Protein AF-0000000075448657 (afdb_homodimer)

Solvent-accessible surface area (backbone atoms only — not comparable to full-atom values): 16370 Å² total; per-residue (Å²): 130,67,66,47,38,70,46,82,40,78,54,52,73,68,46,48,54,35,37,52,51,22,22,54,52,52,73,73,45,67,60,32,32,50,59,58,29,42,30,23,47,43,60,48,71,48,45,46,54,31,51,53,50,43,46,63,75,39,41,67,60,53,49,52,54,32,46,75,71,55,26,38,64,49,52,75,94,58,39,86,51,76,52,33,30,32,37,31,24,52,77,24,68,50,72,60,59,90,63,32,35,34,45,35,35,50,37,54,89,55,74,39,47,33,35,32,26,10,70,84,65,82,30,69,45,78,43,81,44,50,45,60,31,31,39,40,31,38,58,26,24,47,24,24,64,75,38,67,41,41,27,38,40,38,50,36,43,52,40,75,110,130,67,66,46,42,69,47,80,40,79,55,50,74,70,46,48,56,35,36,51,52,23,24,55,54,51,73,73,45,68,60,30,31,57,58,63,35,43,32,25,47,39,59,48,71,46,45,46,54,30,50,53,51,43,47,63,74,38,40,68,62,53,48,53,54,31,45,74,71,54,26,40,64,49,51,76,92,57,41,86,50,76,52,33,30,33,36,33,25,54,77,25,69,50,72,60,58,90,63,33,34,33,44,34,35,50,38,54,90,55,74,40,47,33,34,32,26,10,70,86,65,81,30,69,44,78,42,80,44,50,46,61,28,30,40,40,33,38,60,26,25,47,25,24,63,76,40,65,42,40,29,39,41,36,50,35,42,52,40,75,109

Secondary structure (DSSP, 8-state):
----EEEEEEPPHHHHHHHHHHHHHHHTS----SSSSEEEEE--HHHHHHHHHHHHHHHHHHHHHHHTTTEEEETTTS-SSPPEEEEEPTT-EE-PPTTEEEEEEE-SSS-EEEEEEETTSS-EEEEEE-TTEEEEEESEEEEESSS-EEEEEEEEEEEE-/----EEEEEEPPHHHHHHHHHHHHHHHTS--B-SSTTEEEEE--HHHHHHHHHHHHHHHHHHHHHHHTTTEEETTTTS-SSPPEEEEEPTT-EE-PPTTEEEEEEE-SSS-EEEEEEETTSS-EEEEEE-TTEEEEEESEEEEE-SS-EEEEEEEEEEEE-

Structure (mmCIF, N/CA/C/O backbone):
data_AF-0000000075448657-model_v1
#
loop_
_entity.id
_entity.type
_entity.pdbx_description
1 polymer 'Uncharacterized protein'
#
loop_
_atom_site.group_PDB
_atom_site.id
_atom_site.type_symbol
_atom_site.label_atom_id
_atom_site.label_alt_id
_atom_site.label_comp_id
_atom_site.label_asym_id
_atom_site.label_entity_id
_atom_site.label_seq_id
_atom_site.pdbx_PDB_ins_code
_atom_site.Cartn_x
_atom_site.Cartn_y
_atom_site.Cartn_z
_atom_site.occupancy
_atom_site.B_iso_or_equiv
_atom_site.auth_seq_id
_atom_site.auth_comp_id
_atom_site.auth_asym_id
_atom_site.auth_atom_id
_atom_site.pdbx_PDB_model_num
ATOM 1 N N . MET A 1 1 ? -15.477 8.75 25.141 1 47.16 1 MET A N 1
ATOM 2 C CA . MET A 1 1 ? -15.492 9 23.703 1 47.16 1 MET A CA 1
ATOM 3 C C . MET A 1 1 ? -14.141 9.523 23.234 1 47.16 1 MET A C 1
ATOM 5 O O . MET A 1 1 ? -13.609 10.492 23.781 1 47.16 1 MET A O 1
ATOM 9 N N . THR A 1 2 ? -13.266 8.641 22.609 1 70.69 2 THR A N 1
ATOM 10 C CA . THR A 1 2 ? -11.883 9.102 22.5 1 70.69 2 THR A CA 1
ATOM 11 C C . THR A 1 2 ? -11.742 10.156 21.406 1 70.69 2 THR A C 1
ATOM 13 O O . THR A 1 2 ? -12.305 10.008 20.328 1 70.69 2 THR A O 1
ATOM 16 N N . THR A 1 3 ? -11.523 11.484 21.75 1 82.25 3 THR A N 1
ATOM 17 C CA . THR A 1 3 ? -11.297 12.625 20.875 1 82.25 3 THR A CA 1
ATOM 18 C C . THR A 1 3 ? -10.023 12.438 20.047 1 82.25 3 THR A C 1
ATOM 20 O O . THR A 1 3 ? -9.055 11.852 20.531 1 82.25 3 THR A O 1
ATOM 23 N N . PRO A 1 4 ? -10.258 12.867 18.812 1 86.88 4 PRO A N 1
ATOM 24 C CA . PRO A 1 4 ? -9.023 12.781 18.016 1 86.88 4 PRO A CA 1
ATOM 25 C C . PRO A 1 4 ? -7.84 13.461 18.703 1 86.88 4 PRO A C 1
ATOM 27 O O . PRO A 1 4 ? -8 14.516 19.312 1 86.88 4 PRO A O 1
ATOM 30 N N . LEU A 1 5 ? -6.73 12.852 18.828 1 87.88 5 LEU A N 1
ATOM 31 C CA . LEU A 1 5 ? -5.508 13.375 19.422 1 87.88 5 LEU A CA 1
ATOM 32 C C . LEU A 1 5 ? -4.59 13.961 18.359 1 87.88 5 LEU A C 1
ATOM 34 O O . LEU A 1 5 ? -4.004 13.227 17.562 1 87.88 5 LEU A O 1
ATOM 38 N N . TYR A 1 6 ? -4.504 15.336 18.328 1 92.12 6 TYR A N 1
ATOM 39 C CA . TYR A 1 6 ? -3.652 15.984 17.344 1 92.12 6 TYR A CA 1
ATOM 40 C C . TYR A 1 6 ? -3.143 17.328 17.859 1 92.12 6 TYR A C 1
ATOM 42 O O . TYR A 1 6 ? -3.662 17.859 18.844 1 92.12 6 TYR A O 1
ATOM 50 N N . ARG A 1 7 ? -2.021 17.812 17.266 1 93.38 7 ARG A N 1
ATOM 51 C CA . ARG A 1 7 ? -1.436 19.125 17.484 1 93.38 7 ARG A CA 1
ATOM 52 C C . ARG A 1 7 ? -1.086 19.797 16.172 1 93.38 7 ARG A C 1
ATOM 54 O O . ARG A 1 7 ? -0.721 19.141 15.203 1 93.38 7 ARG A O 1
ATOM 61 N N . LEU A 1 8 ? -1.33 21.094 16.125 1 93 8 LEU A N 1
ATOM 62 C CA . LEU A 1 8 ? -0.818 21.922 15.039 1 93 8 LEU A CA 1
ATOM 63 C C . LEU A 1 8 ? 0.542 22.516 15.398 1 93 8 LEU A C 1
ATOM 65 O O . LEU A 1 8 ? 0.682 23.172 16.422 1 93 8 LEU A O 1
ATOM 69 N N . MET A 1 9 ? 1.509 22.188 14.539 1 93.62 9 MET A N 1
ATOM 70 C CA . MET A 1 9 ? 2.865 22.656 14.789 1 93.62 9 MET A CA 1
ATOM 71 C C . MET A 1 9 ? 3.301 23.672 13.727 1 93.62 9 MET A C 1
ATOM 73 O O . MET A 1 9 ? 3.486 23.297 12.562 1 93.62 9 MET A O 1
ATOM 77 N N . PRO A 1 10 ? 3.559 24.969 14.164 1 94.12 10 PRO A N 1
ATOM 78 C CA . PRO A 1 10 ? 3.988 25.953 13.164 1 94.12 10 PRO A CA 1
ATOM 79 C C . PRO A 1 10 ? 5.324 25.594 12.523 1 94.12 10 PRO A C 1
ATOM 81 O O . PRO A 1 10 ? 6.234 25.109 13.203 1 94.12 10 PRO A O 1
ATOM 84 N N . LEU A 1 11 ? 5.426 25.844 11.203 1 94.44 11 LEU A N 1
ATOM 85 C CA . LEU A 1 11 ? 6.656 25.578 10.461 1 94.44 11 LEU A CA 1
ATOM 86 C C . LEU A 1 11 ? 7.562 26.797 10.461 1 94.44 11 LEU A C 1
ATOM 88 O O . LEU A 1 11 ? 7.09 27.938 10.328 1 94.44 11 LEU A O 1
ATOM 92 N N . SER A 1 12 ? 8.836 26.594 10.695 1 95.06 12 SER A N 1
ATOM 93 C CA . SER A 1 12 ? 9.797 27.688 10.57 1 95.06 12 SER A CA 1
ATOM 94 C C . SER A 1 12 ? 9.891 28.188 9.125 1 95.06 12 SER A C 1
ATOM 96 O O . SER A 1 12 ? 9.531 27.453 8.195 1 95.06 12 SER A O 1
ATOM 98 N N . PRO A 1 13 ? 10.391 29.469 8.938 1 94.19 13 PRO A N 1
ATOM 99 C CA . PRO A 1 13 ? 10.547 30 7.578 1 94.19 13 PRO A CA 1
ATOM 100 C C . PRO A 1 13 ? 11.422 29.109 6.699 1 94.19 13 PRO A C 1
ATOM 102 O O . PRO A 1 13 ? 11.148 28.938 5.512 1 94.19 13 PRO A O 1
ATOM 105 N N . HIS A 1 14 ? 12.414 28.547 7.297 1 94.38 14 HIS A N 1
ATOM 106 C CA . HIS A 1 14 ? 13.305 27.656 6.559 1 94.38 14 HIS A CA 1
ATOM 107 C C . HIS A 1 14 ? 12.562 26.406 6.09 1 94.38 14 HIS A C 1
ATOM 109 O O . HIS A 1 14 ? 12.695 26 4.934 1 94.38 14 HIS A O 1
ATOM 115 N N . VAL A 1 15 ? 11.797 25.812 6.965 1 94.12 15 VAL A N 1
ATOM 116 C CA . VAL A 1 15 ? 11.047 24.609 6.637 1 94.12 15 VAL A CA 1
ATOM 117 C C . VAL A 1 15 ? 9.969 24.922 5.602 1 94.12 15 VAL A C 1
ATOM 119 O O . VAL A 1 15 ? 9.711 24.125 4.699 1 94.12 15 VAL A O 1
ATOM 122 N N . GLN A 1 16 ? 9.375 26.094 5.645 1 94.75 16 GLN A N 1
ATOM 123 C CA . GLN A 1 16 ? 8.367 26.5 4.676 1 94.75 16 GLN A CA 1
ATOM 124 C C . GLN A 1 16 ? 8.961 26.641 3.279 1 94.75 16 GLN A C 1
ATOM 126 O O . GLN A 1 16 ? 8.305 26.328 2.283 1 94.75 16 GLN A O 1
ATOM 131 N N . ALA A 1 17 ? 10.211 27.172 3.223 1 94.31 17 ALA A N 1
ATOM 132 C CA . ALA A 1 17 ? 10.875 27.266 1.928 1 94.31 17 ALA A CA 1
ATOM 133 C C . ALA A 1 17 ? 11.078 25.891 1.308 1 94.31 17 ALA A C 1
ATOM 135 O O . ALA A 1 17 ? 10.844 25.703 0.111 1 94.31 17 ALA A O 1
ATOM 136 N N . LEU A 1 18 ? 11.516 24.922 2.064 1 93.44 18 LEU A N 1
ATOM 137 C CA . LEU A 1 18 ? 11.703 23.562 1.594 1 93.44 18 LEU A CA 1
ATOM 138 C C . LEU A 1 18 ? 10.367 22.922 1.219 1 93.44 18 LEU A C 1
ATOM 140 O O . LEU A 1 18 ? 10.297 22.125 0.281 1 93.44 18 LEU A O 1
ATOM 144 N N . GLN A 1 19 ? 9.289 23.234 1.987 1 93.5 19 GLN A N 1
ATOM 145 C CA . GLN A 1 19 ? 7.941 22.781 1.684 1 93.5 19 GLN A CA 1
ATOM 146 C C . GLN A 1 19 ? 7.508 23.219 0.289 1 93.5 19 GLN A C 1
ATOM 148 O O . GLN A 1 19 ? 6.879 22.453 -0.445 1 93.5 19 GLN A O 1
ATOM 153 N N . GLN A 1 20 ? 7.801 24.469 -0.049 1 91.88 20 GLN A N 1
ATOM 154 C CA . GLN A 1 20 ? 7.457 24.984 -1.37 1 91.88 20 GLN A CA 1
ATOM 155 C C . GLN A 1 20 ? 8.164 24.203 -2.469 1 91.88 20 GLN A C 1
ATOM 157 O O . GLN A 1 20 ? 7.57 23.891 -3.502 1 91.88 20 GLN A O 1
ATOM 162 N N . ASP A 1 21 ? 9.422 23.922 -2.283 1 90.31 21 ASP A N 1
ATOM 163 C CA . ASP A 1 21 ? 10.172 23.125 -3.242 1 90.31 21 ASP A CA 1
ATOM 164 C C . ASP A 1 21 ? 9.531 21.75 -3.418 1 90.31 21 ASP A C 1
ATOM 166 O O . ASP A 1 21 ? 9.375 21.266 -4.543 1 90.31 21 ASP A O 1
ATOM 170 N N . ALA A 1 22 ? 9.195 21.125 -2.279 1 92.25 22 ALA A N 1
ATOM 171 C CA . ALA A 1 22 ? 8.578 19.797 -2.309 1 92.25 22 ALA A CA 1
ATOM 172 C C . ALA A 1 22 ? 7.23 19.844 -3.014 1 92.25 22 ALA A C 1
ATOM 174 O O . ALA A 1 22 ? 6.898 18.938 -3.785 1 92.25 22 ALA A O 1
ATOM 175 N N . THR A 1 23 ? 6.465 20.891 -2.744 1 89.31 23 THR A N 1
ATOM 176 C CA . THR A 1 23 ? 5.164 21.078 -3.385 1 89.31 23 THR A CA 1
ATOM 177 C C . THR A 1 23 ? 5.316 21.125 -4.902 1 89.31 23 THR A C 1
ATOM 179 O O . THR A 1 23 ? 4.598 20.438 -5.629 1 89.31 23 THR A O 1
ATOM 182 N N . THR A 1 24 ? 6.215 21.891 -5.305 1 84 24 THR A N 1
ATOM 183 C CA . THR A 1 24 ? 6.453 22.047 -6.734 1 84 24 THR A CA 1
ATOM 184 C C . THR A 1 24 ? 6.82 20.719 -7.371 1 84 24 THR A C 1
ATOM 186 O O . THR A 1 24 ? 6.312 20.359 -8.438 1 84 24 THR A O 1
ATOM 189 N N . GLU A 1 25 ? 7.73 20.016 -6.723 1 84.56 25 GLU A N 1
ATOM 190 C CA . GLU A 1 25 ? 8.148 18.734 -7.266 1 84.56 25 GLU A CA 1
ATOM 191 C C . GLU A 1 25 ? 6.973 17.766 -7.355 1 84.56 25 GLU A C 1
ATOM 193 O O . GLU A 1 25 ? 6.762 17.125 -8.391 1 84.56 25 GLU A O 1
ATOM 198 N N . VAL A 1 26 ? 6.16 17.672 -6.367 1 81.62 26 VAL A N 1
ATOM 199 C CA . VAL A 1 26 ? 5.082 16.688 -6.301 1 81.62 26 VAL A CA 1
ATOM 200 C C . VAL A 1 26 ? 4.004 17.031 -7.328 1 81.62 26 VAL A C 1
ATOM 202 O O . VAL A 1 26 ? 3.381 16.141 -7.906 1 81.62 26 VAL A O 1
ATOM 205 N N . LEU A 1 27 ? 3.809 18.359 -7.512 1 80.69 27 LEU A N 1
ATOM 206 C CA . LEU A 1 27 ? 2.771 18.797 -8.445 1 80.69 27 LEU A CA 1
ATOM 207 C C . LEU A 1 27 ? 3.111 18.344 -9.867 1 80.69 27 LEU A C 1
ATOM 209 O O . LEU A 1 27 ? 2.223 18.234 -10.711 1 80.69 27 LEU A O 1
ATOM 213 N N . THR A 1 28 ? 4.328 18.109 -10.055 1 75.06 28 THR A N 1
ATOM 214 C CA . THR A 1 28 ? 4.746 17.734 -11.406 1 75.06 28 THR A CA 1
ATOM 215 C C . THR A 1 28 ? 4.922 16.234 -11.523 1 75.06 28 THR A C 1
ATOM 217 O O . THR A 1 28 ? 5.234 15.719 -12.602 1 75.06 28 THR A O 1
ATOM 220 N N . LEU A 1 29 ? 4.836 15.656 -10.367 1 68.94 29 LEU A N 1
ATOM 221 C CA . LEU A 1 29 ? 4.984 14.203 -10.367 1 68.94 29 LEU A CA 1
ATOM 222 C C . LEU A 1 29 ? 3.629 13.523 -10.508 1 68.94 29 LEU A C 1
ATOM 224 O O . LEU A 1 29 ? 2.602 14.086 -10.125 1 68.94 29 LEU A O 1
ATOM 228 N N . PHE A 1 30 ? 3.605 12.453 -11.016 1 59.38 30 PHE A N 1
ATOM 229 C CA . PHE A 1 30 ? 2.451 11.562 -10.969 1 59.38 30 PHE A CA 1
ATOM 230 C C . PHE A 1 30 ? 2.568 10.578 -9.805 1 59.38 30 PHE A C 1
ATOM 232 O O . PHE A 1 30 ? 3.654 10.062 -9.531 1 59.38 30 PHE A O 1
ATOM 239 N N . PRO A 1 31 ? 1.562 10.875 -8.891 1 58.72 31 PRO A N 1
ATOM 240 C CA . PRO A 1 31 ? 1.633 9.898 -7.801 1 58.72 31 PRO A CA 1
ATOM 241 C C . PRO A 1 31 ? 1.979 8.492 -8.289 1 58.72 31 PRO A C 1
ATOM 243 O O . PRO A 1 31 ? 1.526 8.078 -9.359 1 58.72 31 PRO A O 1
ATOM 246 N N . VAL A 1 32 ? 3.354 8.359 -7.543 1 47.84 32 VAL A N 1
ATOM 247 C CA . VAL A 1 32 ? 3.74 6.98 -7.844 1 47.84 32 VAL A CA 1
ATOM 248 C C . VAL A 1 32 ? 2.658 6.023 -7.352 1 47.84 32 VAL A C 1
ATOM 250 O O . VAL A 1 32 ? 2.15 6.168 -6.234 1 47.84 32 VAL A O 1
ATOM 253 N N . GLU A 1 33 ? 1.63 6.422 -7.656 1 45.69 33 GLU A N 1
ATOM 254 C CA . GLU A 1 33 ? 0.787 5.32 -7.195 1 45.69 33 GLU A CA 1
ATOM 255 C C . GLU A 1 33 ? 1.629 4.137 -6.727 1 45.69 33 GLU A C 1
ATOM 257 O O . GLU A 1 33 ? 2.426 3.592 -7.492 1 45.69 33 GLU A O 1
ATOM 262 N N . LYS A 1 34 ? 2.547 4.539 -5.684 1 42.81 34 LYS A N 1
ATOM 263 C CA . LYS A 1 34 ? 3.23 3.262 -5.508 1 42.81 34 LYS A CA 1
ATOM 264 C C . LYS A 1 34 ? 2.514 2.145 -6.258 1 42.81 34 LYS A C 1
ATOM 266 O O . LYS A 1 34 ? 1.403 2.338 -6.758 1 42.81 34 LYS A O 1
ATOM 271 N N . LYS A 1 35 ? 2.01 0.849 -5.688 1 41.16 35 LYS A N 1
ATOM 272 C CA . LYS A 1 35 ? 2.488 -0.138 -6.652 1 41.16 35 LYS A CA 1
ATOM 273 C C . LYS A 1 35 ? 2.072 0.235 -8.07 1 41.16 35 LYS A C 1
ATOM 275 O O . LYS A 1 35 ? 0.881 0.259 -8.391 1 41.16 35 LYS A O 1
ATOM 280 N N . GLU A 1 36 ? 2.543 1.332 -8.398 1 46.16 36 GLU A N 1
ATOM 281 C CA . GLU A 1 36 ? 2.678 1.511 -9.836 1 46.16 36 GLU A CA 1
ATOM 282 C C . GLU A 1 36 ? 2.619 0.172 -10.57 1 46.16 36 GLU A C 1
ATOM 284 O O . GLU A 1 36 ? 3.391 -0.74 -10.266 1 46.16 36 GLU A O 1
ATOM 289 N N . GLY A 1 37 ? 1.882 -0.096 -10.82 1 56.47 37 GLY A N 1
ATOM 290 C CA . GLY A 1 37 ? 1.725 -1.226 -11.719 1 56.47 37 GLY A CA 1
ATOM 291 C C . GLY A 1 37 ? 1.065 -2.426 -11.062 1 56.47 37 GLY A C 1
ATOM 292 O O . GLY A 1 37 ? 0.603 -3.338 -11.75 1 56.47 37 GLY A O 1
ATOM 293 N N . LEU A 1 38 ? 1.228 -2.043 -9.523 1 63.84 38 LEU A N 1
ATOM 294 C CA . LEU A 1 38 ? 0.513 -3.094 -8.805 1 63.84 38 LEU A CA 1
ATOM 295 C C . LEU A 1 38 ? -0.671 -2.518 -8.031 1 63.84 38 LEU A C 1
ATOM 297 O O . LEU A 1 38 ? -0.487 -1.738 -7.098 1 63.84 38 LEU A O 1
ATOM 301 N N . LEU A 1 39 ? -1.806 -2.617 -8.367 1 69.69 39 LEU A N 1
ATOM 302 C CA . LEU A 1 39 ? -3.053 -2.174 -7.754 1 69.69 39 LEU A CA 1
ATOM 303 C C . LEU A 1 39 ? -3.746 -3.328 -7.039 1 69.69 39 LEU A C 1
ATOM 305 O O . LEU A 1 39 ? -3.719 -4.465 -7.516 1 69.69 39 LEU A O 1
ATOM 309 N N . THR A 1 40 ? -4.371 -2.986 -5.898 1 74.06 40 THR A N 1
ATOM 310 C CA . THR A 1 40 ? -5.016 -4.062 -5.152 1 74.06 40 THR A CA 1
ATOM 311 C C . THR A 1 40 ? -6.535 -3.967 -5.27 1 74.06 40 THR A C 1
ATOM 313 O O . THR A 1 40 ? -7.09 -2.869 -5.336 1 74.06 40 THR A O 1
ATOM 316 N N . TYR A 1 41 ? -7.176 -5.117 -5.285 1 71.12 41 TYR A N 1
ATOM 317 C CA . TYR A 1 41 ? -8.625 -5.258 -5.191 1 71.12 41 TYR A CA 1
ATOM 318 C C . TYR A 1 41 ? -9.047 -5.641 -3.779 1 71.12 41 TYR A C 1
ATOM 320 O O . TYR A 1 41 ? -10.242 -5.773 -3.494 1 71.12 41 TYR A O 1
ATOM 328 N N . GLY A 1 42 ? -8.047 -5.664 -2.877 1 76.19 42 GLY A N 1
ATOM 329 C CA . GLY A 1 42 ? -8.336 -6.316 -1.609 1 76.19 42 GLY A CA 1
ATOM 330 C C . GLY A 1 42 ? -8.539 -7.812 -1.741 1 76.19 42 GLY A C 1
ATOM 331 O O . GLY A 1 42 ? -7.844 -8.477 -2.516 1 76.19 42 GLY A O 1
ATOM 332 N N . LEU A 1 43 ? -9.359 -8.336 -0.784 1 80.06 43 LEU A N 1
ATOM 333 C CA . LEU A 1 43 ? -9.711 -9.75 -0.827 1 80.06 43 LEU A CA 1
ATOM 334 C C . LEU A 1 43 ? -11.219 -9.922 -0.961 1 80.06 43 LEU A C 1
ATOM 336 O O . LEU A 1 43 ? -11.898 -10.266 0.011 1 80.06 43 LEU A O 1
ATOM 340 N N . PRO A 1 44 ? -11.703 -9.742 -2.223 1 76.44 44 PRO A N 1
ATOM 341 C CA . PRO A 1 44 ? -13.133 -10 -2.43 1 76.44 44 PRO A CA 1
ATOM 342 C C . PRO A 1 44 ? -13.555 -11.391 -1.976 1 76.44 44 PRO A C 1
ATOM 344 O O . PRO A 1 44 ? -12.719 -12.297 -1.884 1 76.44 44 PRO A O 1
ATOM 347 N N . LYS A 1 45 ? -14.844 -11.562 -1.734 1 82.88 45 LYS A N 1
ATOM 348 C CA . LYS A 1 45 ? -15.367 -12.805 -1.176 1 82.88 45 LYS A CA 1
ATOM 349 C C . LYS A 1 45 ? -14.969 -14 -2.033 1 82.88 45 LYS A C 1
ATOM 351 O O . LYS A 1 45 ? -14.516 -15.023 -1.51 1 82.88 45 LYS A O 1
ATOM 356 N N . SER A 1 46 ? -15.164 -13.953 -3.354 1 88.44 46 SER A N 1
ATOM 357 C CA . SER A 1 46 ? -14.852 -15.062 -4.254 1 88.44 46 SER A CA 1
ATOM 358 C C . SER A 1 46 ? -13.359 -15.375 -4.246 1 88.44 46 SER A C 1
ATOM 360 O O . SER A 1 46 ? -12.961 -16.531 -4.398 1 88.44 46 SER A O 1
ATOM 362 N N . CYS A 1 47 ? -12.531 -14.344 -4.066 1 89.5 47 CYS A N 1
ATOM 363 C CA . CYS A 1 47 ? -11.094 -14.555 -3.971 1 89.5 47 CYS A CA 1
ATOM 364 C C . CYS A 1 47 ? -10.734 -15.266 -2.668 1 89.5 47 CYS A C 1
ATOM 366 O O . CYS A 1 47 ? -9.805 -16.078 -2.631 1 89.5 47 CYS A O 1
ATOM 368 N N . GLY A 1 48 ? -11.461 -14.914 -1.633 1 90.56 48 GLY A N 1
ATOM 369 C CA . GLY A 1 48 ? -11.273 -15.625 -0.378 1 90.56 48 GLY A CA 1
ATOM 370 C C . GLY A 1 48 ? -11.594 -17.109 -0.478 1 90.56 48 GLY A C 1
ATOM 371 O O . GLY A 1 48 ? -10.828 -17.938 0.01 1 90.56 48 GLY A O 1
ATOM 372 N N . LEU A 1 49 ? -12.695 -17.438 -1.081 1 91.5 49 LEU A N 1
ATOM 373 C CA . LEU A 1 49 ? -13.094 -18.828 -1.282 1 91.5 49 LEU A CA 1
ATOM 374 C C . LEU A 1 49 ? -12.078 -19.562 -2.152 1 91.5 49 LEU A C 1
ATOM 376 O O . LEU A 1 49 ? -11.734 -20.719 -1.88 1 91.5 49 LEU A O 1
ATOM 380 N N . LEU A 1 50 ? -11.633 -18.922 -3.166 1 92.88 50 LEU A N 1
ATOM 381 C CA . LEU A 1 50 ? -10.594 -19.469 -4.023 1 92.88 50 LEU A CA 1
ATOM 382 C C . LEU A 1 50 ? -9.336 -19.781 -3.219 1 92.88 50 LEU A C 1
ATOM 384 O O . LEU A 1 50 ? -8.758 -20.859 -3.359 1 92.88 50 LEU A O 1
ATOM 388 N N . CYS A 1 51 ? -8.898 -18.797 -2.41 1 92.44 51 CYS A N 1
ATOM 389 C CA . CYS A 1 51 ? -7.715 -18.953 -1.576 1 92.44 51 CYS A CA 1
ATOM 390 C C . CYS A 1 51 ? -7.844 -20.172 -0.666 1 92.44 51 CYS A C 1
ATOM 392 O O . CYS A 1 51 ? -6.938 -21 -0.601 1 92.44 51 CYS A O 1
ATOM 394 N N . GLU A 1 52 ? -8.992 -20.281 0.002 1 92.31 52 GLU A N 1
ATOM 395 C CA . GLU A 1 52 ? -9.227 -21.391 0.927 1 92.31 52 GLU A CA 1
ATOM 396 C C . GLU A 1 52 ? -9.156 -22.734 0.209 1 92.31 52 GLU A C 1
ATOM 398 O O . GLU A 1 52 ? -8.492 -23.656 0.676 1 92.31 52 GLU A O 1
ATOM 403 N N . ALA A 1 53 ? -9.836 -22.891 -0.849 1 94.31 53 ALA A N 1
ATOM 404 C CA . ALA A 1 53 ? -9.875 -24.141 -1.612 1 94.31 53 ALA A CA 1
ATOM 405 C C . ALA A 1 53 ? -8.492 -24.5 -2.141 1 94.31 53 ALA A C 1
ATOM 407 O O . ALA A 1 53 ? -8.109 -25.672 -2.131 1 94.31 53 ALA A O 1
ATOM 408 N N . LEU A 1 54 ? -7.809 -23.5 -2.654 1 94.5 54 LEU A N 1
ATOM 409 C CA . LEU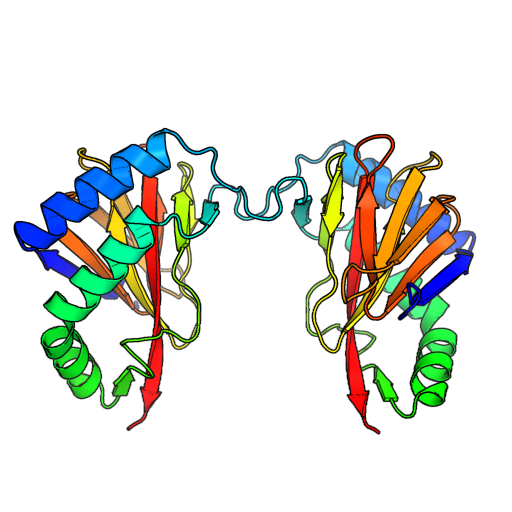 A 1 54 ? -6.477 -23.719 -3.205 1 94.5 54 LEU A CA 1
ATOM 410 C C . LEU A 1 54 ? -5.523 -24.234 -2.133 1 94.5 54 LEU A C 1
ATOM 412 O O . LEU A 1 54 ? -4.797 -25.203 -2.357 1 94.5 54 LEU A O 1
ATOM 416 N N . LEU A 1 55 ? -5.496 -23.547 -0.978 1 93.75 55 LEU A N 1
ATOM 417 C CA . LEU A 1 55 ? -4.586 -23.938 0.097 1 93.75 55 LEU A CA 1
ATOM 418 C C . LEU A 1 55 ? -4.926 -25.312 0.627 1 93.75 55 LEU A C 1
ATOM 420 O O . LEU A 1 55 ? -4.027 -26.078 0.992 1 93.75 55 LEU A O 1
ATOM 424 N N . GLN A 1 56 ? -6.207 -25.609 0.664 1 93.5 56 GLN A N 1
ATOM 425 C CA . GLN A 1 56 ? -6.602 -26.953 1.049 1 93.5 56 GLN A CA 1
ATOM 426 C C . GLN A 1 56 ? -6.082 -27.984 0.048 1 93.5 56 GLN A C 1
ATOM 428 O O . GLN A 1 56 ? -5.57 -29.031 0.44 1 93.5 56 GLN A O 1
ATOM 433 N N . ASP A 1 57 ? -6.238 -27.703 -1.229 1 94.19 57 ASP A N 1
ATOM 434 C CA . ASP A 1 57 ? -5.832 -28.609 -2.303 1 94.19 57 ASP A CA 1
ATOM 435 C C . ASP A 1 57 ? -4.32 -28.812 -2.301 1 94.19 57 ASP A C 1
ATOM 437 O O . ASP A 1 57 ? -3.836 -29.891 -2.633 1 94.19 57 ASP A O 1
ATOM 441 N N . LEU A 1 58 ? -3.58 -27.766 -1.961 1 93.75 58 LEU A N 1
ATOM 442 C CA . LEU A 1 58 ? -2.131 -27.797 -2.111 1 93.75 58 LEU A CA 1
ATOM 443 C C . LEU A 1 58 ? -1.453 -28.062 -0.772 1 93.75 58 LEU A C 1
ATOM 445 O O . LEU A 1 58 ? -0.223 -28.094 -0.687 1 93.75 58 LEU A O 1
ATOM 449 N N . GLU A 1 59 ? -2.15 -28.234 0.318 1 93.94 59 GLU A N 1
ATOM 450 C CA . GLU A 1 59 ? -1.618 -28.266 1.676 1 93.94 59 GLU A CA 1
ATOM 451 C C . GLU A 1 59 ? -0.479 -29.281 1.794 1 93.94 59 GLU A C 1
ATOM 453 O O . GLU A 1 59 ? 0.622 -28.922 2.229 1 93.94 59 GLU A O 1
ATOM 458 N N . GLU A 1 60 ? -0.734 -30.516 1.437 1 94.12 60 GLU A N 1
ATOM 459 C CA . GLU A 1 60 ? 0.265 -31.562 1.599 1 94.12 60 GLU A CA 1
ATOM 460 C C . GLU A 1 60 ? 1.488 -31.297 0.724 1 94.12 60 GLU A C 1
ATOM 462 O O . GLU A 1 60 ? 2.621 -31.547 1.145 1 94.12 60 GLU A O 1
ATOM 467 N N . ASP A 1 61 ? 1.2 -30.891 -0.485 1 94.88 61 ASP A N 1
ATOM 468 C CA . ASP A 1 61 ? 2.291 -30.578 -1.407 1 94.88 61 ASP A CA 1
ATOM 469 C C . ASP A 1 61 ? 3.174 -29.469 -0.861 1 94.88 61 ASP A C 1
ATOM 471 O O . ASP A 1 61 ? 4.402 -29.562 -0.899 1 94.88 61 ASP A O 1
ATOM 475 N N . LEU A 1 62 ? 2.605 -28.375 -0.356 1 94.94 62 LEU A N 1
ATOM 476 C CA . LEU A 1 62 ? 3.328 -27.234 0.177 1 94.94 62 LEU A CA 1
ATOM 477 C C . LEU A 1 62 ? 4.137 -27.625 1.409 1 94.94 62 LEU A C 1
ATOM 479 O O . LEU A 1 62 ? 5.285 -27.188 1.563 1 94.94 62 LEU A O 1
ATOM 483 N N . LYS A 1 63 ? 3.576 -28.406 2.275 1 93.75 63 LYS A N 1
ATOM 484 C CA . LYS A 1 63 ? 4.277 -28.875 3.467 1 93.75 63 LYS A CA 1
ATOM 485 C C . LYS A 1 63 ? 5.496 -29.703 3.094 1 93.75 63 LYS A C 1
ATOM 487 O O . LYS A 1 63 ? 6.578 -29.531 3.66 1 93.75 63 LYS A O 1
ATOM 492 N N . SER A 1 64 ? 5.25 -30.641 2.201 1 94.69 64 SER A N 1
ATOM 493 C CA . SER A 1 64 ? 6.344 -31.5 1.744 1 94.69 64 SER A CA 1
ATOM 494 C C . SER A 1 64 ? 7.461 -30.672 1.116 1 94.69 64 SER A C 1
ATOM 496 O O . SER A 1 64 ? 8.641 -30.906 1.387 1 94.69 64 SER A O 1
ATOM 498 N N . TRP A 1 65 ? 7.062 -29.797 0.282 1 93.75 65 TRP A N 1
ATOM 499 C CA . TRP A 1 65 ? 8.031 -28.906 -0.35 1 93.75 65 TRP A CA 1
ATOM 500 C C . TRP A 1 65 ? 8.859 -28.172 0.698 1 93.75 65 TRP A C 1
ATOM 502 O O . TRP A 1 65 ? 10.094 -28.141 0.61 1 93.75 65 TRP A O 1
ATOM 512 N N . ALA A 1 66 ? 8.25 -27.453 1.685 1 93.94 66 ALA A N 1
ATOM 513 C CA . ALA A 1 66 ? 8.945 -26.688 2.717 1 93.94 66 ALA A CA 1
ATOM 514 C C . ALA A 1 66 ? 9.898 -27.562 3.512 1 93.94 66 ALA A C 1
ATOM 516 O O . ALA A 1 66 ? 11.023 -27.172 3.805 1 93.94 66 ALA A O 1
ATOM 517 N N . ARG A 1 67 ? 9.469 -28.781 3.816 1 92.25 67 ARG A N 1
ATOM 518 C CA . ARG A 1 67 ? 10.297 -29.719 4.559 1 92.25 67 ARG A CA 1
ATOM 519 C C . ARG A 1 67 ? 11.578 -30.031 3.795 1 92.25 67 ARG A C 1
ATOM 521 O O . ARG A 1 67 ? 12.633 -30.234 4.398 1 92.25 67 ARG A O 1
ATOM 528 N N . GLY A 1 68 ? 11.414 -30.141 2.52 1 91.75 68 GLY A N 1
ATOM 529 C CA . GLY A 1 68 ? 12.57 -30.406 1.684 1 91.75 68 GLY A CA 1
ATOM 530 C C . GLY A 1 68 ? 13.68 -29.375 1.86 1 91.75 68 GLY A C 1
ATOM 531 O O . GLY A 1 68 ? 14.844 -29.656 1.556 1 91.75 68 GLY A O 1
ATOM 532 N N . PHE A 1 69 ? 13.359 -28.172 2.387 1 90 69 PHE A N 1
ATOM 533 C CA . PHE A 1 69 ? 14.32 -27.094 2.604 1 90 69 PHE A CA 1
ATOM 534 C C . PHE A 1 69 ? 14.625 -26.922 4.09 1 90 69 PHE A C 1
ATOM 536 O O . PHE A 1 69 ? 15.273 -25.969 4.492 1 90 69 PHE A O 1
ATOM 543 N N . GLY A 1 70 ? 14.086 -27.891 4.918 1 91.25 70 GLY A N 1
ATOM 544 C CA . GLY A 1 70 ? 14.266 -27.734 6.355 1 91.25 70 GLY A CA 1
ATOM 545 C C . GLY A 1 70 ? 13.43 -26.609 6.945 1 91.25 70 GLY A C 1
ATOM 546 O O . GLY A 1 70 ? 13.844 -25.969 7.914 1 91.25 70 GLY A O 1
ATOM 547 N N . MET A 1 71 ? 12.344 -26.312 6.281 1 93.25 71 MET A N 1
ATOM 548 C CA . MET A 1 71 ? 11.461 -25.234 6.723 1 93.25 71 MET A CA 1
ATOM 549 C C . MET A 1 71 ? 10.039 -25.734 6.945 1 93.25 71 MET A C 1
ATOM 551 O O . MET A 1 71 ? 9.719 -26.875 6.574 1 93.25 71 MET A O 1
ATOM 555 N N . VAL A 1 72 ? 9.234 -24.938 7.617 1 93 72 VAL A N 1
ATOM 556 C CA . VAL A 1 72 ? 7.801 -25.156 7.766 1 93 72 VAL A CA 1
ATOM 557 C C . VAL A 1 72 ? 7.043 -23.875 7.406 1 93 72 VAL A C 1
ATOM 559 O O . VAL A 1 72 ? 7.574 -22.781 7.535 1 93 72 VAL A O 1
ATOM 562 N N . ILE A 1 73 ? 5.918 -24.031 6.762 1 92.31 73 ILE A N 1
ATOM 563 C CA . ILE A 1 73 ? 5.027 -22.906 6.504 1 92.31 73 ILE A CA 1
ATOM 564 C C . ILE A 1 73 ? 4.176 -22.625 7.738 1 92.31 73 ILE A C 1
ATOM 566 O O . ILE A 1 73 ? 3.426 -23.5 8.195 1 92.31 73 ILE A O 1
ATOM 570 N N . LYS A 1 74 ? 4.293 -21.438 8.195 1 87.12 74 LYS A N 1
ATOM 571 C CA . LYS A 1 74 ? 3.559 -21.047 9.398 1 87.12 74 LYS A CA 1
ATOM 572 C C . LYS A 1 74 ? 2.109 -20.703 9.07 1 87.12 74 LYS A C 1
ATOM 574 O O . LYS A 1 74 ? 1.843 -19.953 8.117 1 87.12 74 LYS A O 1
ATOM 579 N N . ASP A 1 75 ? 1.171 -21.297 9.789 1 83.31 75 ASP A N 1
ATOM 580 C CA . ASP A 1 75 ? -0.249 -20.953 9.75 1 83.31 75 ASP A CA 1
ATOM 581 C C . ASP A 1 75 ? -0.784 -21 8.32 1 83.31 75 ASP A C 1
ATOM 583 O O . ASP A 1 75 ? -1.362 -20.016 7.84 1 83.31 75 ASP A O 1
ATOM 587 N N . LEU A 1 76 ? -0.666 -22.094 7.66 1 85.38 76 LEU A N 1
ATOM 588 C CA . LEU A 1 76 ? -1.064 -22.266 6.27 1 85.38 76 LEU A CA 1
ATOM 589 C C . LEU A 1 76 ? -2.551 -21.984 6.086 1 85.38 76 LEU A C 1
ATOM 591 O O . LEU A 1 76 ? -2.965 -21.469 5.043 1 85.38 76 LEU A O 1
ATOM 595 N N . LYS A 1 77 ? -3.396 -22.219 7.062 1 79.12 77 LYS A N 1
ATOM 596 C CA . LYS A 1 77 ? -4.84 -22.031 6.949 1 79.12 77 LYS A CA 1
ATOM 597 C C . LYS A 1 77 ? -5.223 -20.562 7.188 1 79.12 77 LYS A C 1
ATOM 599 O O . LYS A 1 77 ? -6.285 -20.125 6.75 1 79.12 77 LYS A O 1
ATOM 604 N N . MET A 1 78 ? -4.379 -19.891 7.906 1 79.44 78 MET A N 1
ATOM 605 C CA . MET A 1 78 ? -4.57 -18.469 8.172 1 79.44 78 MET A CA 1
ATOM 606 C C . MET A 1 78 ? -3.254 -17.703 8.031 1 79.44 78 MET A C 1
ATOM 608 O O . MET A 1 78 ? -2.602 -17.391 9.031 1 79.44 78 MET A O 1
ATOM 612 N N . PRO A 1 79 ? -2.971 -17.422 6.828 1 75.81 79 PRO A N 1
ATOM 613 C CA . PRO A 1 79 ? -1.682 -16.766 6.594 1 75.81 79 PRO A CA 1
ATOM 614 C C . PRO A 1 79 ? -1.522 -15.484 7.398 1 75.81 79 PRO A C 1
ATOM 616 O O . PRO A 1 79 ? -2.498 -14.758 7.609 1 75.81 79 PRO A O 1
ATOM 619 N N . GLU A 1 80 ? -0.311 -15.227 7.863 1 72.06 80 GLU A N 1
ATOM 620 C CA . GLU A 1 80 ? 0.028 -14.039 8.641 1 72.06 80 GLU A CA 1
ATOM 621 C C . GLU A 1 80 ? -0.317 -12.766 7.875 1 72.06 80 GLU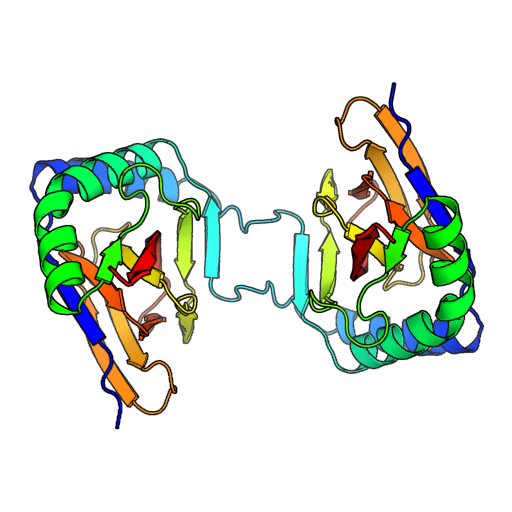 A C 1
ATOM 623 O O . GLU A 1 80 ? -0.866 -11.82 8.445 1 72.06 80 GLU A O 1
ATOM 628 N N . ILE A 1 81 ? 0.111 -12.75 6.625 1 69.19 81 ILE A N 1
ATOM 629 C CA . ILE A 1 81 ? -0.251 -11.656 5.73 1 69.19 81 ILE A CA 1
ATOM 630 C C . ILE A 1 81 ? -1.484 -12.039 4.914 1 69.19 81 ILE A C 1
ATOM 632 O O . ILE A 1 81 ? -1.535 -13.125 4.332 1 69.19 81 ILE A O 1
ATOM 636 N N . SER A 1 82 ? -2.4 -11.164 4.926 1 77.06 82 SER A N 1
ATOM 637 C CA . SER A 1 82 ? -3.656 -11.461 4.242 1 77.06 82 SER A CA 1
ATOM 638 C C . SER A 1 82 ? -3.459 -11.531 2.73 1 77.06 82 SER A C 1
ATOM 640 O O . SER A 1 82 ? -2.879 -10.625 2.133 1 77.06 82 SER A O 1
ATOM 642 N N . PRO A 1 83 ? -3.992 -12.672 2.182 1 85.31 83 PRO A N 1
ATOM 643 C CA . PRO A 1 83 ? -4.012 -12.711 0.718 1 85.31 83 PRO A CA 1
ATOM 644 C C . PRO A 1 83 ? -4.789 -11.555 0.104 1 85.31 83 PRO A C 1
ATOM 646 O O . PRO A 1 83 ? -5.715 -11.023 0.727 1 85.31 83 PRO A O 1
ATOM 649 N N . GLN A 1 84 ? -4.316 -11.141 -1.137 1 83.56 84 GLN A N 1
ATOM 650 C CA . GLN A 1 84 ? -4.973 -10.031 -1.82 1 83.56 84 GLN A CA 1
ATOM 651 C C . GLN A 1 84 ? -4.973 -10.242 -3.332 1 83.56 84 GLN A C 1
ATOM 653 O O . GLN A 1 84 ? -4.059 -10.859 -3.879 1 83.56 84 GLN A O 1
ATOM 658 N N . ALA A 1 85 ? -6.062 -9.758 -3.936 1 85.31 85 ALA A N 1
ATOM 659 C CA . ALA A 1 85 ? -6.102 -9.703 -5.395 1 85.31 85 ALA A CA 1
ATOM 660 C C . ALA A 1 85 ? -5.473 -8.414 -5.914 1 85.31 85 ALA A C 1
ATOM 662 O O . ALA A 1 85 ? -5.684 -7.344 -5.348 1 85.31 85 ALA A O 1
ATOM 663 N N . PHE A 1 86 ? -4.621 -8.602 -6.98 1 84.62 86 PHE A N 1
ATOM 664 C CA . PHE A 1 86 ? -3.885 -7.453 -7.504 1 84.62 86 PHE A CA 1
ATOM 665 C C . PHE A 1 86 ? -4.07 -7.332 -9.008 1 84.62 86 PHE A C 1
ATOM 667 O O . PHE A 1 86 ? -4.43 -8.305 -9.68 1 84.62 86 PHE A O 1
ATOM 674 N N . ARG A 1 87 ? -3.863 -6.141 -9.492 1 82.81 87 ARG A N 1
ATOM 675 C CA . ARG A 1 87 ? -3.566 -5.863 -10.898 1 82.81 87 ARG A CA 1
ATOM 676 C C . ARG A 1 87 ? -2.127 -5.387 -11.062 1 82.81 87 ARG A C 1
ATOM 678 O O . ARG A 1 87 ? -1.711 -4.414 -10.43 1 82.81 87 ARG A O 1
ATOM 685 N N . LEU A 1 88 ? -1.346 -6.133 -11.781 1 83.44 88 LEU A N 1
ATOM 686 C CA . LEU A 1 88 ? 0.028 -5.766 -12.109 1 83.44 88 LEU A CA 1
ATOM 687 C C . LEU A 1 88 ? 0.115 -5.164 -13.508 1 83.44 88 LEU A C 1
ATOM 689 O O . LEU A 1 88 ? -0.197 -5.832 -14.492 1 83.44 88 LEU A O 1
ATOM 693 N N . GLU A 1 89 ? 0.537 -3.949 -13.539 1 81.44 89 GLU A N 1
ATOM 694 C CA . GLU A 1 89 ? 0.615 -3.254 -14.82 1 81.44 89 GLU A CA 1
ATOM 695 C C . GLU A 1 89 ? 1.835 -3.705 -15.617 1 81.44 89 GLU A C 1
ATOM 697 O O . GLU A 1 89 ? 2.861 -4.07 -15.039 1 81.44 89 GLU A O 1
ATOM 702 N N . 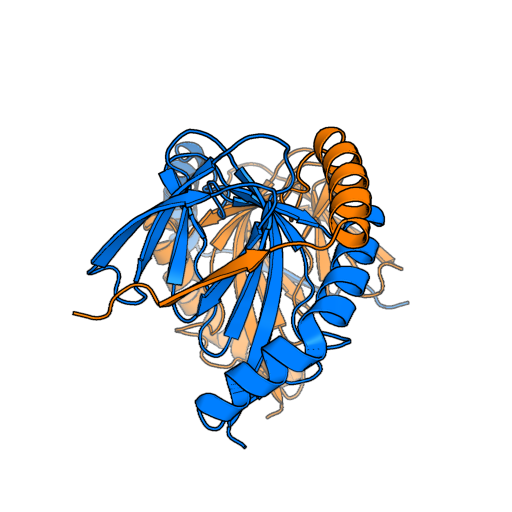LYS A 1 90 ? 1.634 -3.631 -16.906 1 80.94 90 LYS A N 1
ATOM 703 C CA . LYS A 1 90 ? 2.713 -4 -17.812 1 80.94 90 LYS A CA 1
ATOM 704 C C . LYS A 1 90 ? 4.023 -3.322 -17.422 1 80.94 90 LYS A C 1
ATOM 706 O O . LYS A 1 90 ? 4.039 -2.129 -17.109 1 80.94 90 LYS A O 1
ATOM 711 N N . GLY A 1 91 ? 5.094 -4.16 -17.438 1 80.75 91 GLY A N 1
ATOM 712 C CA . GLY A 1 91 ? 6.426 -3.627 -17.188 1 80.75 91 GLY A CA 1
ATOM 713 C C . GLY A 1 91 ? 6.758 -3.527 -15.711 1 80.75 91 GLY A C 1
ATOM 714 O O . GLY A 1 91 ? 7.91 -3.283 -15.344 1 80.75 91 GLY A O 1
ATOM 715 N N . ASN A 1 92 ? 5.762 -3.715 -14.844 1 77.5 92 ASN A N 1
ATOM 716 C CA . ASN A 1 92 ? 5.992 -3.637 -13.406 1 77.5 92 ASN A CA 1
ATOM 717 C C . ASN A 1 92 ? 6.266 -5.012 -12.805 1 77.5 92 ASN A C 1
ATOM 719 O O . ASN A 1 92 ? 5.883 -6.031 -13.383 1 77.5 92 ASN A O 1
ATOM 723 N N . THR A 1 93 ? 7.027 -4.973 -11.688 1 77.31 93 THR A N 1
ATOM 724 C CA . THR A 1 93 ? 7.406 -6.215 -11.023 1 77.31 93 THR A CA 1
ATOM 725 C C . THR A 1 93 ? 6.84 -6.258 -9.602 1 77.31 93 THR A C 1
ATOM 727 O O . THR A 1 93 ? 6.91 -5.27 -8.867 1 77.31 93 THR A O 1
ATOM 730 N N . SER A 1 94 ? 6.156 -7.277 -9.336 1 78.25 94 SER A N 1
ATOM 731 C CA . SER A 1 94 ? 5.805 -7.586 -7.953 1 78.25 94 SER A CA 1
ATOM 732 C C . SER A 1 94 ? 6.883 -8.43 -7.285 1 78.25 94 SER A C 1
ATOM 734 O O . SER A 1 94 ? 7.289 -9.469 -7.816 1 78.25 94 SER A O 1
ATOM 736 N N . THR A 1 95 ? 7.344 -7.922 -6.164 1 74.31 95 THR A N 1
ATOM 737 C CA . THR A 1 95 ? 8.414 -8.633 -5.469 1 74.31 95 THR A CA 1
ATOM 738 C C . THR A 1 95 ? 7.875 -9.344 -4.227 1 74.31 95 THR A C 1
ATOM 740 O O . THR A 1 95 ? 6.867 -8.922 -3.654 1 74.31 95 THR A O 1
ATOM 743 N N . LEU A 1 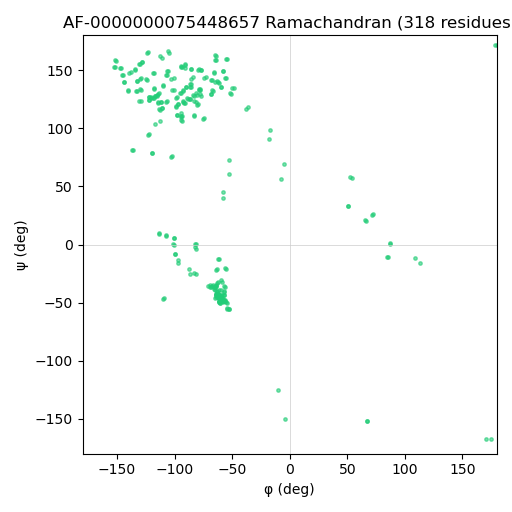96 ? 8.539 -10.43 -3.957 1 74.38 96 LEU A N 1
ATOM 744 C CA . LEU A 1 96 ? 8.172 -11.211 -2.781 1 74.38 96 LEU A CA 1
ATOM 745 C C . LEU A 1 96 ? 8.867 -10.672 -1.533 1 74.38 96 LEU A C 1
ATOM 747 O O . LEU A 1 96 ? 10.008 -10.211 -1.603 1 74.38 96 LEU A O 1
ATOM 751 N N . LEU A 1 97 ? 8.133 -10.711 -0.457 1 66.69 97 LEU A N 1
ATOM 752 C CA . LEU A 1 97 ? 8.695 -10.336 0.837 1 66.69 97 LEU A CA 1
ATOM 753 C C . LEU A 1 97 ? 9.75 -11.344 1.289 1 66.69 97 LEU A C 1
ATOM 755 O O . LEU A 1 97 ? 9.602 -12.539 1.055 1 66.69 97 LEU A O 1
ATOM 759 N N . LYS A 1 98 ? 10.812 -10.734 1.906 1 71.31 98 LYS A N 1
ATOM 760 C CA . LYS A 1 98 ? 11.836 -11.625 2.451 1 71.31 98 LYS A CA 1
ATOM 761 C C . LYS A 1 98 ? 11.242 -12.562 3.5 1 71.31 98 LYS A C 1
ATOM 763 O O . LYS A 1 98 ? 10.445 -12.141 4.34 1 71.31 98 LYS A O 1
ATOM 768 N N . GLY A 1 99 ? 11.625 -13.945 3.426 1 79.38 99 GLY A N 1
ATOM 769 C CA . GLY A 1 99 ? 11.148 -14.914 4.402 1 79.38 99 GLY A CA 1
ATOM 770 C C . GLY A 1 99 ? 9.812 -15.523 4.035 1 79.38 99 GLY A C 1
ATOM 771 O O . GLY A 1 99 ? 9.281 -16.359 4.77 1 79.38 99 GLY A O 1
ATOM 772 N N . TYR A 1 100 ? 9.328 -15.117 2.924 1 85.5 100 TYR A N 1
ATOM 773 C CA . TYR A 1 100 ? 8.031 -15.617 2.484 1 85.5 100 TYR A CA 1
ATOM 774 C C . TYR A 1 100 ? 8.156 -16.375 1.166 1 85.5 100 TYR A C 1
ATOM 776 O O . TYR A 1 100 ? 9.109 -16.156 0.414 1 85.5 100 TYR A O 1
ATOM 784 N N . THR A 1 101 ? 7.316 -17.359 1.03 1 91.62 10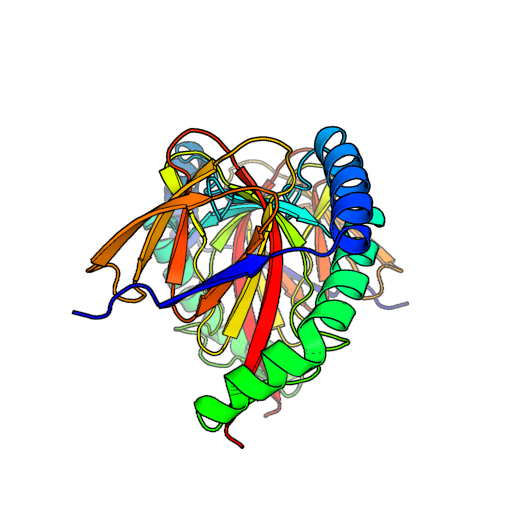1 THR A N 1
ATOM 785 C CA . THR A 1 101 ? 6.961 -17.859 -0.289 1 91.62 101 THR A CA 1
ATOM 786 C C . THR A 1 101 ? 5.555 -17.406 -0.681 1 91.62 101 THR A C 1
ATOM 788 O O . THR A 1 101 ? 4.844 -16.812 0.125 1 91.62 101 THR A O 1
ATOM 791 N N . ALA A 1 102 ? 5.215 -17.547 -1.949 1 93.75 102 ALA A N 1
ATOM 792 C CA . ALA A 1 102 ? 3.895 -17.062 -2.352 1 93.75 102 ALA A CA 1
ATOM 793 C C . ALA A 1 102 ? 3.283 -17.969 -3.42 1 93.75 102 ALA A C 1
ATOM 795 O O . ALA A 1 102 ? 3.99 -18.469 -4.301 1 93.75 102 ALA A O 1
ATOM 796 N N . ILE A 1 103 ? 2.002 -18.203 -3.305 1 95.75 103 ILE A N 1
ATOM 797 C CA . ILE A 1 103 ? 1.2 -18.781 -4.383 1 95.75 103 ILE A CA 1
ATOM 798 C C . ILE A 1 103 ? 0.465 -17.672 -5.125 1 95.75 103 ILE A C 1
ATOM 800 O O . ILE A 1 103 ? -0.181 -16.812 -4.508 1 95.75 103 ILE A O 1
ATOM 804 N N . VAL A 1 104 ? 0.662 -17.672 -6.418 1 95.12 104 VAL A N 1
ATOM 805 C CA . VAL A 1 104 ? 0.024 -16.672 -7.273 1 95.12 104 VAL A CA 1
ATOM 806 C C . VAL A 1 104 ? -0.925 -17.359 -8.25 1 95.12 104 VAL A C 1
ATOM 808 O O . VAL A 1 104 ? -0.537 -18.312 -8.938 1 95.12 104 VAL A O 1
ATOM 811 N N . VAL A 1 105 ? -2.15 -16.906 -8.297 1 96.31 105 VAL A N 1
ATOM 812 C CA . 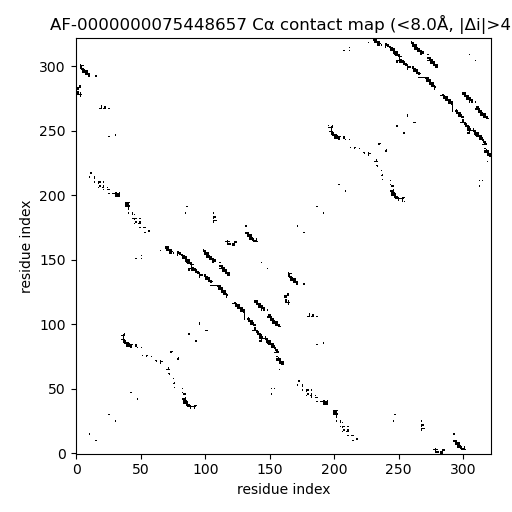VAL A 1 105 ? -3.166 -17.453 -9.18 1 96.31 105 VAL A CA 1
ATOM 813 C C . VAL A 1 105 ? -3.682 -16.375 -10.125 1 96.31 105 VAL A C 1
ATOM 815 O O . VAL A 1 105 ? -4.105 -15.305 -9.672 1 96.31 105 VAL A O 1
ATOM 818 N N . ALA A 1 106 ? -3.607 -16.734 -11.398 1 94.69 106 ALA A N 1
ATOM 819 C CA . ALA A 1 106 ? -4.113 -15.781 -12.375 1 94.69 106 ALA A CA 1
ATOM 820 C C . ALA A 1 106 ? -5.629 -15.617 -12.25 1 94.69 106 ALA A C 1
ATOM 822 O O . ALA A 1 106 ? -6.352 -16.594 -12.055 1 94.69 106 ALA A O 1
ATOM 823 N N . LEU A 1 107 ? -6.039 -14.406 -12.234 1 93.5 107 LEU A N 1
ATOM 824 C CA . LEU A 1 107 ? -7.465 -14.102 -12.312 1 93.5 107 LEU A CA 1
ATOM 825 C C . LEU A 1 107 ? -7.84 -13.633 -13.719 1 93.5 107 LEU A C 1
ATOM 827 O O . LEU A 1 107 ? -8.125 -12.453 -13.93 1 93.5 107 LEU A O 1
ATOM 831 N N . GLY A 1 108 ? -7.891 -14.555 -14.57 1 88.38 108 GLY A N 1
ATOM 832 C CA . GLY A 1 108 ? -8.18 -14.414 -15.992 1 88.38 108 GLY A CA 1
ATOM 833 C C . GLY A 1 108 ? -8.156 -15.727 -16.734 1 88.38 108 GLY A C 1
ATOM 834 O O . GLY A 1 108 ? -7.809 -16.766 -16.172 1 88.38 108 GLY A O 1
ATOM 835 N N . ASN A 1 109 ? -8.578 -15.703 -18.016 1 86.62 109 ASN A N 1
ATOM 836 C CA . ASN A 1 109 ? -8.695 -16.922 -18.797 1 86.62 109 ASN A CA 1
ATOM 837 C C . ASN A 1 109 ? -7.688 -16.953 -19.938 1 86.62 109 ASN A C 1
ATOM 839 O O . ASN A 1 109 ? -7.742 -17.828 -20.797 1 86.62 109 ASN A O 1
ATOM 843 N N . THR A 1 110 ? -6.836 -16.047 -19.906 1 87.88 110 THR A N 1
ATOM 844 C CA . THR A 1 110 ? -5.844 -15.992 -20.984 1 87.88 110 THR A CA 1
ATOM 845 C C . THR A 1 110 ? -4.457 -16.344 -20.453 1 87.88 110 THR A C 1
ATOM 847 O O . THR A 1 110 ? -4.23 -16.344 -19.234 1 87.88 110 THR A O 1
ATOM 850 N N . LYS A 1 111 ? -3.656 -16.703 -21.406 1 92.5 111 LYS A N 1
ATOM 851 C CA . LYS A 1 111 ? -2.25 -16.891 -21.062 1 92.5 111 LYS A CA 1
ATOM 852 C C . LYS A 1 111 ? -1.556 -15.555 -20.828 1 92.5 111 LYS A C 1
ATOM 854 O O . LYS A 1 111 ? -1.892 -14.547 -21.453 1 92.5 111 LYS A O 1
ATOM 859 N N . TYR A 1 112 ? -0.663 -15.594 -19.875 1 92.38 112 TYR A N 1
ATOM 860 C CA . TYR A 1 112 ? 0.087 -14.383 -19.562 1 92.38 112 TYR A CA 1
ATOM 861 C C . TYR A 1 112 ? 1.569 -14.562 -19.859 1 92.38 112 TYR A C 1
ATOM 863 O O . TYR A 1 112 ? 2.166 -15.578 -19.484 1 92.38 112 TYR A O 1
ATOM 871 N N . ASP A 1 113 ? 2.088 -13.609 -20.641 1 93.69 113 ASP A N 1
ATOM 872 C CA . ASP A 1 113 ? 3.541 -13.539 -20.75 1 93.69 113 ASP A CA 1
ATOM 873 C C . ASP A 1 113 ? 4.152 -12.836 -19.531 1 93.69 113 ASP A C 1
ATOM 875 O O . ASP A 1 113 ? 3.867 -11.664 -19.281 1 93.69 113 ASP A O 1
ATOM 879 N N . VAL A 1 114 ? 5.031 -13.586 -18.828 1 93.75 114 VAL A N 1
ATOM 880 C CA . VAL A 1 114 ? 5.605 -13.023 -17.609 1 93.75 114 VAL A CA 1
ATOM 881 C C . VAL A 1 114 ? 7.121 -13.195 -17.625 1 93.75 114 VAL A C 1
ATOM 883 O O . VAL A 1 114 ? 7.656 -13.984 -18.406 1 93.75 114 VAL A O 1
ATOM 886 N N . GLU A 1 115 ? 7.703 -12.391 -16.938 1 94.38 115 GLU A N 1
ATOM 887 C CA . GLU A 1 115 ? 9.125 -12.516 -16.625 1 94.38 115 GLU A CA 1
ATOM 888 C C . GLU A 1 115 ? 9.344 -12.766 -15.133 1 94.38 115 GLU A C 1
ATOM 890 O O . GLU A 1 115 ? 8.844 -12.008 -14.289 1 94.38 115 GLU A O 1
ATOM 895 N N . LEU A 1 116 ? 10.008 -13.883 -14.82 1 93.88 116 LEU A N 1
ATOM 896 C CA . LEU A 1 116 ? 10.391 -14.211 -13.453 1 93.88 116 LEU A CA 1
ATOM 897 C C . LEU A 1 116 ? 11.797 -13.703 -13.148 1 93.88 116 LEU A C 1
ATOM 899 O O . LEU A 1 116 ? 12.742 -14.039 -13.859 1 93.88 116 LEU A O 1
ATOM 903 N N . VAL A 1 117 ? 11.828 -12.883 -12.078 1 90.12 117 VAL A N 1
ATOM 904 C CA . VAL A 1 117 ? 13.078 -12.18 -11.789 1 90.12 117 VAL A CA 1
ATOM 905 C C . VAL A 1 117 ? 13.656 -12.68 -10.461 1 90.12 117 VAL A C 1
ATOM 907 O O . VAL A 1 117 ? 12.953 -12.734 -9.453 1 90.12 117 VAL A O 1
ATOM 910 N N . SER A 1 118 ? 14.914 -13.016 -10.555 1 88.69 118 SER A N 1
ATOM 911 C CA . SER A 1 118 ? 15.578 -13.5 -9.352 1 88.69 118 SER A CA 1
ATOM 912 C C . SER A 1 118 ? 15.641 -12.422 -8.273 1 88.69 118 SER A C 1
ATOM 914 O O . SER A 1 118 ? 15.484 -11.234 -8.57 1 88.69 118 SER A O 1
ATOM 916 N N . ARG A 1 119 ? 15.875 -12.805 -7.062 1 78.62 119 ARG A N 1
ATOM 917 C CA . ARG A 1 119 ? 15.883 -11.898 -5.914 1 78.62 119 ARG A CA 1
ATOM 918 C C . ARG A 1 119 ? 16.922 -10.797 -6.086 1 78.62 119 ARG A C 1
ATOM 920 O O . ARG A 1 119 ? 16.672 -9.648 -5.719 1 78.62 119 ARG A O 1
ATOM 927 N N . ASP A 1 120 ? 18.047 -11.203 -6.539 1 76.94 120 ASP A N 1
ATOM 928 C CA . ASP A 1 120 ? 19.125 -10.242 -6.676 1 76.94 120 ASP A CA 1
ATOM 929 C C . ASP A 1 120 ? 19 -9.453 -7.977 1 76.94 120 ASP A C 1
ATOM 931 O O . ASP A 1 120 ? 19.875 -8.633 -8.297 1 76.94 120 ASP A O 1
ATOM 935 N N . LYS A 1 121 ? 17.984 -9.727 -8.75 1 77 121 LYS A N 1
ATOM 936 C CA . LYS A 1 121 ? 17.641 -9.039 -9.984 1 77 121 LYS A CA 1
ATOM 937 C C . LYS A 1 121 ? 18.719 -9.258 -11.055 1 77 121 LYS A C 1
ATOM 939 O O . LYS A 1 121 ? 18.797 -8.516 -12.031 1 77 121 LYS A O 1
ATOM 944 N N . ARG A 1 122 ? 19.531 -10.305 -10.922 1 86.69 122 ARG A N 1
ATOM 945 C CA . ARG A 1 122 ? 20.625 -10.523 -11.867 1 86.69 122 ARG A CA 1
ATOM 946 C C . ARG A 1 122 ? 20.234 -11.523 -12.945 1 86.69 122 ARG A C 1
ATOM 948 O O . ARG A 1 122 ? 20.891 -11.617 -13.984 1 86.69 122 ARG A O 1
ATOM 955 N N . SER A 1 123 ? 19.188 -12.164 -12.688 1 88.81 123 SER A N 1
ATOM 956 C CA . SER A 1 123 ? 18.719 -13.156 -13.641 1 88.81 123 SER A CA 1
ATOM 957 C C . SER A 1 123 ? 17.203 -13.117 -13.773 1 88.81 123 SER A C 1
ATOM 959 O O . SER A 1 123 ? 16.5 -12.719 -12.836 1 88.81 123 SER A O 1
ATOM 961 N N . SER A 1 124 ? 16.812 -13.438 -14.984 1 91.94 124 SER A N 1
ATOM 962 C CA . SER A 1 124 ? 15.375 -13.5 -15.242 1 91.94 124 SER A CA 1
ATOM 963 C C . SER A 1 124 ? 15.047 -14.578 -16.266 1 91.94 124 SER A C 1
ATOM 965 O O . SER A 1 124 ? 15.922 -15.031 -17 1 91.94 124 SER A O 1
ATOM 967 N N . GLN A 1 125 ? 13.852 -15.102 -16.156 1 93.06 125 GLN A N 1
ATOM 968 C CA . GLN A 1 125 ? 13.32 -16.094 -17.078 1 93.06 125 GLN A CA 1
ATOM 969 C C . GLN A 1 125 ? 11.93 -15.703 -17.578 1 93.06 125 GLN A C 1
ATOM 971 O O . GLN A 1 125 ? 11.07 -15.32 -16.781 1 93.06 125 GLN A O 1
ATOM 976 N N . LYS A 1 126 ? 11.844 -15.852 -18.891 1 93.31 126 LYS A N 1
ATOM 977 C CA . LYS A 1 126 ? 10.523 -15.617 -19.469 1 93.31 126 LYS A CA 1
ATOM 978 C C . LYS A 1 126 ? 9.672 -16.891 -19.422 1 93.31 126 LYS A C 1
ATOM 980 O O . LYS A 1 126 ? 10.188 -17.984 -19.641 1 93.31 126 LYS A O 1
ATOM 985 N N . GLU A 1 127 ? 8.445 -16.703 -19.078 1 92.62 127 GLU A N 1
ATOM 986 C CA . GLU A 1 127 ? 7.516 -17.828 -18.984 1 92.62 127 GLU A CA 1
ATOM 987 C C . GLU A 1 127 ? 6.137 -17.453 -19.516 1 92.62 127 GLU A C 1
ATOM 989 O O . GLU A 1 127 ? 5.664 -16.328 -19.312 1 92.62 127 GLU A O 1
ATOM 994 N N . THR A 1 128 ? 5.602 -18.359 -20.375 1 93.69 128 THR A N 1
ATOM 995 C CA . THR A 1 128 ? 4.176 -18.266 -20.656 1 93.69 128 THR A CA 1
ATOM 996 C C . THR A 1 128 ? 3.352 -18.953 -19.578 1 93.69 128 THR A C 1
ATOM 998 O O . THR A 1 128 ? 3.396 -20.172 -19.453 1 93.69 128 THR A O 1
ATOM 1001 N N . TRP A 1 129 ? 2.619 -18.219 -18.797 1 94.12 129 TRP A N 1
ATOM 1002 C CA . TRP A 1 129 ? 1.863 -18.672 -17.641 1 94.12 129 TRP A CA 1
ATOM 1003 C C . TRP A 1 129 ? 0.416 -18.969 -18.016 1 94.12 129 TRP A C 1
ATOM 1005 O O . TRP A 1 129 ? -0.343 -18.062 -18.359 1 94.12 129 TRP A O 1
ATOM 1015 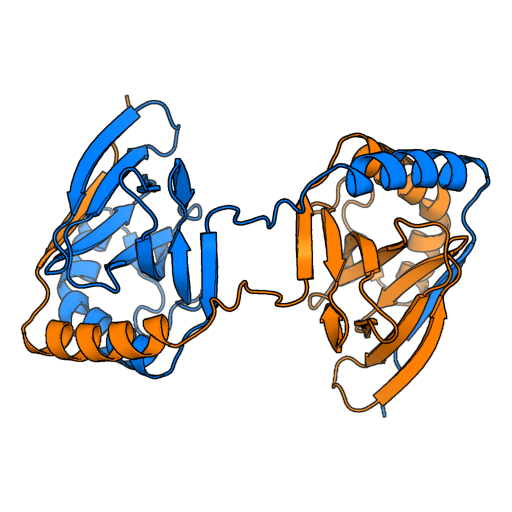N N . GLU A 1 130 ? 0.153 -20.344 -17.969 1 94.81 130 GLU A N 1
ATOM 1016 C CA . GLU A 1 130 ? -1.214 -20.797 -18.234 1 94.81 130 GLU A CA 1
ATOM 1017 C C . GLU A 1 130 ? -2.098 -20.594 -17 1 94.81 130 GLU A C 1
ATOM 1019 O O . GLU A 1 130 ? -1.711 -20.953 -15.891 1 94.81 130 GLU A O 1
ATOM 1024 N N . PRO A 1 131 ? -3.326 -20.031 -17.234 1 93.38 131 PRO A N 1
ATOM 1025 C CA . PRO A 1 131 ? -4.219 -19.797 -16.109 1 93.38 131 PRO A CA 1
ATOM 1026 C C . PRO A 1 131 ? -4.625 -21.078 -15.383 1 93.38 131 PRO A C 1
ATOM 1028 O O . PRO A 1 131 ? -5.117 -21.031 -14.258 1 93.38 131 PRO A O 1
ATOM 1031 N N . THR A 1 132 ? -4.375 -22.234 -15.938 1 94.69 132 THR A N 1
ATOM 1032 C CA . THR A 1 132 ? -4.738 -23.516 -15.336 1 94.69 132 THR A CA 1
ATOM 1033 C C . THR A 1 132 ? -3.703 -23.938 -14.297 1 94.69 132 THR A C 1
ATOM 1035 O O . THR A 1 132 ? -3.857 -24.969 -13.648 1 94.69 132 THR A O 1
ATOM 1038 N N . SER A 1 133 ? -2.691 -23.156 -14.195 1 95.31 133 SER A N 1
ATOM 1039 C CA . SER A 1 133 ? -1.667 -23.438 -13.195 1 95.31 133 SER A CA 1
ATOM 1040 C C . SER A 1 133 ? -1.452 -22.25 -12.266 1 95.31 133 SER A C 1
ATOM 1042 O O . SER A 1 133 ? -1.496 -21.094 -12.703 1 95.31 133 SER A O 1
ATOM 1044 N N . ALA A 1 134 ? -1.239 -22.562 -11.016 1 96.31 134 ALA A N 1
ATOM 1045 C CA . ALA A 1 134 ? -0.742 -21.547 -10.086 1 96.31 134 ALA A CA 1
ATOM 1046 C C . ALA A 1 134 ? 0.78 -21.453 -10.141 1 96.31 134 ALA A C 1
ATOM 1048 O O . ALA A 1 134 ? 1.456 -22.406 -10.523 1 96.31 134 ALA A O 1
ATOM 1049 N N . LEU A 1 135 ? 1.286 -20.25 -9.852 1 95.75 135 LEU A N 1
ATOM 1050 C CA . LEU A 1 135 ? 2.721 -20.047 -9.695 1 95.75 135 LEU A CA 1
ATOM 1051 C C . LEU A 1 135 ? 3.117 -20.078 -8.219 1 95.75 135 LEU A C 1
ATOM 1053 O O . LEU A 1 135 ? 2.541 -19.359 -7.402 1 95.75 135 LEU A O 1
ATOM 1057 N N . HIS A 1 136 ? 3.963 -20.953 -7.848 1 96 136 HIS A N 1
ATOM 1058 C CA . HIS A 1 136 ? 4.598 -20.969 -6.535 1 96 136 HIS A CA 1
ATOM 1059 C C . HIS A 1 136 ? 5.984 -20.344 -6.59 1 96 136 HIS A C 1
ATOM 1061 O O . HIS A 1 136 ? 6.898 -20.891 -7.207 1 96 136 HIS A O 1
ATOM 1067 N N . LEU A 1 137 ? 6.105 -19.172 -5.938 1 94.19 137 LEU A N 1
ATOM 1068 C CA . LEU A 1 137 ? 7.316 -18.359 -6.062 1 94.19 137 LEU A CA 1
ATOM 1069 C C . LEU A 1 137 ? 8.102 -18.359 -4.758 1 94.19 137 LEU A C 1
ATOM 1071 O O . LEU A 1 137 ? 7.52 -18.297 -3.672 1 94.19 137 LEU A O 1
ATOM 1075 N N . ARG A 1 138 ? 9.375 -18.484 -4.855 1 91.06 138 ARG A N 1
ATOM 1076 C CA . ARG A 1 138 ? 10.305 -18.281 -3.748 1 91.06 138 ARG A CA 1
ATOM 1077 C C . ARG A 1 138 ? 11.445 -17.359 -4.156 1 91.06 138 ARG A C 1
ATOM 1079 O O . ARG A 1 138 ? 12.125 -17.609 -5.156 1 91.06 138 ARG A O 1
ATOM 1086 N N . GLU A 1 139 ? 11.68 -16.234 -3.441 1 86.25 139 GLU A N 1
ATOM 1087 C CA . GLU A 1 139 ? 12.734 -15.273 -3.729 1 86.25 139 GLU A CA 1
ATOM 1088 C C . GLU A 1 139 ? 12.711 -14.844 -5.191 1 86.25 139 GLU A C 1
ATOM 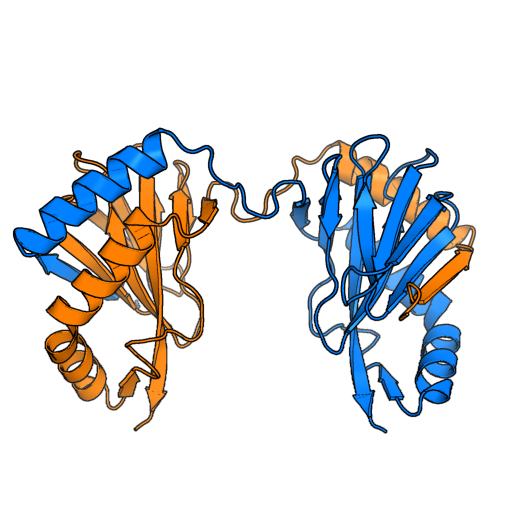1090 O O . GLU A 1 139 ? 13.758 -14.742 -5.836 1 86.25 139 GLU A O 1
ATOM 1095 N N . THR A 1 140 ? 11.555 -14.797 -5.742 1 90.06 140 THR A N 1
ATOM 1096 C CA . THR A 1 140 ? 11.375 -14.508 -7.16 1 90.06 140 THR A CA 1
ATOM 1097 C C . THR A 1 140 ? 10.281 -13.461 -7.363 1 90.06 140 THR A C 1
ATOM 1099 O O . THR A 1 140 ? 9.211 -13.547 -6.758 1 90.06 140 THR A O 1
ATOM 1102 N N . GLY A 1 141 ? 10.578 -12.508 -8.148 1 88.56 141 GLY A N 1
ATOM 1103 C CA . GLY A 1 141 ? 9.594 -11.5 -8.531 1 88.56 141 GLY A CA 1
ATOM 1104 C C . GLY A 1 141 ? 8.836 -11.859 -9.789 1 88.56 141 GLY A C 1
ATOM 1105 O O . GLY A 1 141 ? 9.289 -12.688 -10.586 1 88.56 141 GLY A O 1
ATOM 1106 N N . LEU A 1 142 ? 7.656 -11.344 -9.953 1 90.94 142 LEU A N 1
ATOM 1107 C CA . LEU A 1 142 ? 6.785 -11.5 -11.117 1 90.94 142 LEU A CA 1
ATOM 1108 C C . LEU A 1 142 ? 6.641 -10.18 -11.867 1 90.94 142 LEU A C 1
ATOM 1110 O O . LEU A 1 142 ? 6.195 -9.18 -11.289 1 90.94 142 LEU A O 1
ATOM 1114 N N . LYS A 1 143 ? 6.984 -10.203 -13.102 1 88.19 143 LYS A N 1
ATOM 1115 C CA . LYS A 1 143 ? 6.879 -9.023 -13.945 1 88.19 143 LYS A CA 1
ATOM 1116 C C . LYS A 1 143 ? 5.914 -9.258 -15.102 1 88.19 143 LYS A C 1
ATOM 1118 O O . LYS A 1 143 ? 5.98 -10.289 -15.773 1 88.19 143 LYS A O 1
ATOM 1123 N N . ALA A 1 144 ? 5.059 -8.32 -15.328 1 89.44 144 ALA A N 1
ATOM 1124 C CA . ALA A 1 144 ? 4.117 -8.398 -16.438 1 89.44 144 ALA A CA 1
ATOM 1125 C C . ALA A 1 144 ? 4.766 -7.922 -17.734 1 89.44 144 ALA A C 1
ATOM 1127 O O . ALA A 1 144 ? 5.27 -6.801 -17.812 1 89.44 144 ALA A O 1
ATOM 1128 N N . GLN A 1 145 ? 4.707 -8.703 -18.797 1 89.12 145 GLN A N 1
ATOM 1129 C CA . GLN A 1 145 ? 5.324 -8.336 -20.062 1 89.12 145 GLN A CA 1
ATOM 1130 C C . GLN A 1 145 ? 4.27 -7.992 -21.109 1 89.12 145 GLN A C 1
ATOM 1132 O O . GLN A 1 145 ? 4.477 -7.098 -21.938 1 89.12 145 GLN A O 1
ATOM 1137 N N . GLY A 1 146 ? 3.279 -8.664 -21.312 1 75.75 146 GLY A N 1
ATOM 1138 C CA . GLY A 1 146 ? 2.322 -8.5 -22.391 1 75.75 146 GLY A CA 1
ATOM 1139 C C . GLY A 1 146 ? 1.212 -7.523 -22.062 1 75.75 146 GLY A C 1
ATOM 1140 O O . GLY A 1 146 ? 0.651 -6.891 -22.969 1 75.75 146 GLY A O 1
ATOM 1141 N N . GLY A 1 147 ? 0.892 -7.211 -21.031 1 79.31 147 GLY A N 1
ATOM 1142 C CA . GLY A 1 147 ? -0.207 -6.418 -20.5 1 79.31 147 GLY A CA 1
ATOM 1143 C C . GLY A 1 147 ? -0.327 -6.488 -19 1 79.31 147 GLY A C 1
ATOM 1144 O O . GLY A 1 147 ? 0.614 -6.898 -18.312 1 79.31 147 GLY A O 1
ATOM 1145 N N . HIS A 1 148 ? -1.443 -6.008 -18.578 1 83.81 148 HIS A N 1
ATOM 1146 C CA . HIS A 1 148 ? -1.654 -6.129 -17.141 1 83.81 148 HIS A CA 1
ATOM 1147 C C . HIS A 1 148 ? -2.121 -7.535 -16.781 1 83.81 148 HIS A C 1
ATOM 1149 O O . HIS A 1 148 ? -2.699 -8.242 -17.609 1 83.81 148 HIS A O 1
ATOM 1155 N N . ILE A 1 149 ? -1.754 -7.883 -15.617 1 89.31 149 ILE A N 1
ATOM 1156 C CA . ILE A 1 149 ? -2.143 -9.188 -15.086 1 89.31 149 ILE A CA 1
ATOM 1157 C C . ILE A 1 149 ? -2.92 -9.008 -13.781 1 89.31 149 ILE A C 1
ATOM 1159 O O . ILE A 1 149 ? -2.494 -8.258 -12.898 1 89.31 149 ILE A O 1
ATOM 1163 N N . ARG A 1 150 ? -4.102 -9.555 -13.75 1 88.5 150 ARG A N 1
ATOM 1164 C CA . ARG A 1 150 ? -4.816 -9.672 -12.484 1 88.5 150 ARG A CA 1
ATOM 1165 C C . ARG A 1 150 ? -4.547 -11.023 -11.828 1 88.5 150 ARG A C 1
ATOM 1167 O O . ARG A 1 150 ? -4.547 -12.055 -12.5 1 88.5 150 ARG A O 1
ATOM 1174 N N . PHE A 1 151 ? -4.234 -10.977 -10.539 1 92.62 151 PHE A N 1
ATOM 1175 C CA . PHE A 1 151 ? -3.922 -12.234 -9.875 1 92.62 151 PHE A CA 1
ATOM 1176 C C . PHE A 1 151 ? -4.242 -12.164 -8.391 1 92.62 151 PHE A C 1
ATOM 1178 O O . PHE A 1 151 ? -4.332 -11.07 -7.82 1 92.62 151 PHE A O 1
ATOM 1185 N N . LEU A 1 152 ? -4.535 -13.289 -7.832 1 92.06 152 LEU A N 1
ATOM 1186 C CA . LEU A 1 152 ? -4.566 -13.461 -6.383 1 92.06 152 LEU A CA 1
ATOM 1187 C C . LEU A 1 152 ? -3.182 -13.812 -5.852 1 92.06 152 LEU A C 1
ATOM 1189 O O . LEU A 1 152 ? -2.514 -14.703 -6.379 1 92.06 152 LEU A O 1
ATOM 1193 N N . TYR A 1 153 ? -2.715 -13.031 -4.906 1 91.25 153 TYR A N 1
ATOM 1194 C CA . TYR A 1 153 ? -1.411 -13.203 -4.273 1 91.25 153 TYR A CA 1
ATOM 1195 C C . TYR A 1 153 ? -1.561 -13.742 -2.855 1 91.25 153 TYR A C 1
ATOM 1197 O O . TYR A 1 153 ? -2.211 -13.117 -2.014 1 91.25 153 TYR A O 1
ATOM 1205 N N . ILE A 1 154 ? -0.966 -14.844 -2.535 1 92 154 ILE A N 1
ATOM 1206 C CA . ILE A 1 154 ? -1.075 -15.508 -1.24 1 92 154 ILE A CA 1
ATOM 1207 C C . ILE A 1 154 ? 0.313 -15.68 -0.628 1 92 154 ILE A C 1
ATOM 1209 O O . ILE A 1 154 ? 1 -16.672 -0.895 1 92 154 ILE A O 1
ATOM 1213 N N . PRO A 1 155 ? 0.742 -14.742 0.218 1 90.25 155 PRO A N 1
ATOM 1214 C CA . PRO A 1 155 ? 2.041 -14.867 0.883 1 90.25 155 PRO A CA 1
ATOM 1215 C C . PRO A 1 155 ? 2.01 -15.836 2.059 1 90.25 155 PRO A C 1
ATOM 1217 O O . PRO A 1 155 ? 1.057 -15.836 2.842 1 90.25 155 PRO A O 1
ATOM 1220 N N . LEU A 1 156 ? 2.99 -16.734 2.137 1 90.75 156 LEU A N 1
ATOM 1221 C CA . LEU A 1 156 ? 3.109 -17.719 3.199 1 90.75 156 LEU A CA 1
ATOM 1222 C C . LEU A 1 156 ? 4.449 -17.594 3.916 1 90.75 156 LEU A C 1
ATOM 1224 O O . LEU A 1 156 ? 5.504 -17.578 3.275 1 90.75 156 LEU A O 1
ATOM 1228 N N . HIS A 1 157 ? 4.426 -17.484 5.172 1 89.19 157 HIS A N 1
ATOM 1229 C CA . HIS A 1 157 ? 5.629 -17.297 5.977 1 89.19 157 HIS A CA 1
ATOM 1230 C C . HIS A 1 157 ? 6.391 -18.594 6.152 1 89.19 157 HIS A C 1
ATOM 1232 O O . HIS A 1 157 ? 5.816 -19.609 6.562 1 89.19 157 HIS A O 1
ATOM 1238 N N . LEU A 1 158 ? 7.648 -18.547 5.848 1 88.88 158 LEU A N 1
ATOM 1239 C CA . LEU A 1 158 ? 8.539 -19.688 6.039 1 88.88 158 LEU A CA 1
ATOM 1240 C C . LEU A 1 158 ? 9.367 -19.531 7.309 1 88.88 158 LEU A C 1
ATOM 1242 O O . LEU A 1 158 ? 9.898 -18.438 7.574 1 88.88 158 LEU A O 1
ATOM 1246 N N . GLU A 1 159 ? 9.445 -20.531 8.102 1 88.94 159 GLU A N 1
ATOM 1247 C CA . GLU A 1 159 ? 10.312 -20.531 9.273 1 88.94 159 GLU A CA 1
ATOM 1248 C C . GLU A 1 159 ? 11.094 -21.844 9.383 1 88.94 159 GLU A C 1
ATOM 1250 O O . GLU A 1 159 ? 10.625 -22.891 8.922 1 88.94 159 GLU A O 1
ATOM 1255 N N . PRO A 1 160 ? 12.227 -21.688 9.961 1 85.81 160 PRO A N 1
ATOM 1256 C CA . PRO A 1 160 ? 13 -22.922 10.141 1 85.81 160 PRO A CA 1
ATOM 1257 C C . PRO A 1 160 ? 12.328 -23.906 11.094 1 85.81 160 PRO A C 1
ATOM 1259 O O . PRO A 1 160 ? 11.594 -23.484 12 1 85.81 160 PRO A O 1
ATOM 1262 N N . ILE A 1 161 ? 12.547 -25.188 10.828 1 86.12 161 ILE A N 1
ATOM 1263 C CA . ILE A 1 161 ? 12.039 -26.234 11.727 1 86.12 161 ILE A CA 1
ATOM 1264 C C . ILE A 1 161 ? 12.781 -26.156 13.062 1 86.12 161 ILE A C 1
ATOM 1266 O O . ILE A 1 161 ? 14 -25.953 13.086 1 86.12 161 ILE A O 1
ATOM 1270 N N . MET B 1 1 ? 24.938 -17.438 -10.094 1 47.56 1 MET B N 1
ATOM 1271 C CA . MET B 1 1 ? 23.875 -16.625 -10.672 1 47.56 1 MET B CA 1
ATOM 1272 C C . MET B 1 1 ? 22.5 -17.125 -10.219 1 47.56 1 MET B C 1
ATOM 1274 O O . MET B 1 1 ? 22.188 -18.312 -10.352 1 47.56 1 MET B O 1
ATOM 1278 N N . THR B 1 2 ? 21.844 -16.453 -9.203 1 71.44 2 THR B N 1
ATOM 1279 C CA . THR B 1 2 ? 20.719 -17.156 -8.594 1 71.44 2 THR B CA 1
ATOM 1280 C C . THR B 1 2 ? 19.5 -17.141 -9.523 1 71.44 2 THR B C 1
ATOM 1282 O O . THR B 1 2 ? 19.188 -16.109 -10.109 1 71.44 2 THR B O 1
ATOM 1285 N N . THR B 1 3 ? 19.094 -18.297 -10.156 1 82.44 3 THR B N 1
ATOM 1286 C CA . THR B 1 3 ? 17.938 -18.5 -11.031 1 82.44 3 THR B CA 1
ATOM 1287 C C . THR B 1 3 ? 16.641 -18.312 -10.258 1 82.44 3 THR B C 1
ATOM 1289 O O . THR B 1 3 ? 16.562 -18.609 -9.062 1 82.44 3 THR B O 1
ATOM 1292 N N . PRO B 1 4 ? 15.773 -17.656 -11.047 1 87.31 4 PRO B N 1
ATOM 1293 C CA . PRO B 1 4 ? 14.484 -17.547 -10.375 1 87.31 4 PRO B CA 1
ATOM 1294 C C . PRO B 1 4 ? 13.969 -18.891 -9.852 1 87.31 4 PRO B C 1
ATOM 1296 O O . PRO B 1 4 ? 14.125 -19.906 -10.523 1 87.31 4 PRO B O 1
ATOM 1299 N N . LEU B 1 5 ? 13.578 -19 -8.648 1 88 5 LEU B N 1
ATOM 1300 C CA . LEU B 1 5 ? 13.031 -20.188 -8.016 1 88 5 LEU B CA 1
ATOM 1301 C C . LEU B 1 5 ? 11.508 -20.188 -8.086 1 88 5 LEU B C 1
ATOM 1303 O O . LEU B 1 5 ? 10.852 -19.406 -7.395 1 88 5 LEU B O 1
ATOM 1307 N N . TYR B 1 6 ? 10.93 -21.062 -8.984 1 92.19 6 TYR B N 1
ATOM 1308 C CA . TYR B 1 6 ? 9.484 -21.125 -9.117 1 92.19 6 TYR B CA 1
ATOM 1309 C C . TYR B 1 6 ? 9.039 -22.516 -9.555 1 92.19 6 TYR B C 1
ATOM 1311 O O . TYR B 1 6 ? 9.852 -23.328 -10 1 92.19 6 TYR B O 1
ATOM 1319 N N . ARG B 1 7 ? 7.754 -22.844 -9.281 1 93.31 7 ARG B N 1
ATOM 1320 C CA . ARG B 1 7 ? 7.062 -24.062 -9.734 1 93.31 7 ARG B CA 1
ATOM 1321 C C . ARG B 1 7 ? 5.691 -23.719 -10.305 1 93.31 7 ARG B C 1
ATOM 1323 O O . ARG B 1 7 ? 5.039 -22.781 -9.859 1 93.31 7 ARG B O 1
ATOM 1330 N N . LEU B 1 8 ? 5.348 -24.406 -11.375 1 93.06 8 LEU B N 1
ATOM 1331 C CA . LEU B 1 8 ? 3.979 -24.391 -11.883 1 93.06 8 LEU B CA 1
ATOM 1332 C C . LEU B 1 8 ? 3.156 -25.516 -11.273 1 93.06 8 LEU B C 1
ATOM 1334 O O . LEU B 1 8 ? 3.539 -26.688 -11.367 1 93.06 8 LEU B O 1
ATOM 1338 N N . MET B 1 9 ? 2.072 -25.094 -10.617 1 93.44 9 MET B N 1
ATOM 1339 C CA . MET B 1 9 ? 1.219 -26.094 -9.969 1 93.44 9 MET B CA 1
ATOM 1340 C C . MET B 1 9 ? -0.149 -26.156 -10.633 1 93.44 9 MET B C 1
ATOM 1342 O O . MET B 1 9 ? -0.929 -25.203 -10.562 1 93.44 9 MET B O 1
ATOM 1346 N N . PRO B 1 10 ? -0.485 -27.359 -11.242 1 93.94 10 PRO B N 1
ATOM 1347 C CA . PRO B 1 10 ? -1.795 -27.469 -11.883 1 93.94 10 PRO B CA 1
ATOM 1348 C C . PRO B 1 10 ? -2.953 -27.312 -10.906 1 93.94 10 PRO B C 1
ATOM 1350 O O . PRO B 1 10 ? -2.885 -27.812 -9.781 1 93.94 10 PRO B O 1
ATOM 1353 N N . LEU B 1 11 ? -4.02 -26.594 -11.352 1 94.19 11 LEU B N 1
ATOM 1354 C CA . LEU B 1 11 ? -5.207 -26.391 -10.531 1 94.19 11 LEU B CA 1
ATOM 1355 C C . LEU B 1 11 ? -6.227 -27.5 -10.758 1 94.19 11 LEU B C 1
ATOM 1357 O O . LEU B 1 11 ? -6.426 -27.938 -11.898 1 94.19 11 LEU B O 1
ATOM 1361 N N . SER B 1 12 ? -6.805 -28.031 -9.695 1 94.81 12 SER B N 1
ATOM 1362 C CA . SER B 1 12 ? -7.891 -28.984 -9.836 1 94.81 12 SER B CA 1
ATOM 1363 C C . SER B 1 12 ? -9.117 -28.344 -10.484 1 94.81 12 SER B C 1
ATOM 1365 O O . SER B 1 12 ? -9.266 -27.125 -10.469 1 94.81 12 SER B O 1
ATOM 1367 N N . PRO B 1 13 ? -10.023 -29.234 -11.078 1 93.88 13 PRO B N 1
ATOM 1368 C CA . PRO B 1 13 ? -11.242 -28.688 -11.688 1 93.88 13 PRO B CA 1
ATOM 1369 C C . PRO B 1 13 ? -12.078 -27.875 -10.703 1 93.88 13 PRO B C 1
ATOM 1371 O O . PRO B 1 13 ? -12.656 -26.859 -11.086 1 93.88 13 PRO B O 1
ATOM 1374 N N . HIS B 1 14 ? -12.109 -28.297 -9.477 1 94.12 14 HIS B N 1
ATOM 1375 C CA . HIS B 1 14 ? -12.852 -27.578 -8.453 1 94.12 14 HIS B CA 1
ATOM 1376 C C . HIS B 1 14 ? -12.258 -26.188 -8.219 1 94.12 14 HIS B C 1
ATOM 1378 O O . HIS B 1 14 ? -12.984 -25.203 -8.156 1 94.12 14 HIS B O 1
ATOM 1384 N N . VAL B 1 15 ? -10.945 -26.109 -8.117 1 94 15 VAL B N 1
ATOM 1385 C CA . VAL B 1 15 ? -10.258 -24.844 -7.883 1 94 15 VAL B CA 1
ATOM 1386 C C . VAL B 1 15 ? -10.414 -23.938 -9.102 1 94 15 VAL B C 1
ATOM 1388 O O . VAL B 1 15 ? -10.578 -22.734 -8.969 1 94 15 VAL B O 1
ATOM 1391 N N . GLN B 1 16 ? -10.414 -24.484 -10.297 1 94.69 16 GLN B N 1
ATOM 1392 C CA . GLN B 1 16 ? -10.586 -23.703 -11.516 1 94.69 16 GLN B CA 1
ATOM 1393 C C . GLN B 1 16 ? -11.969 -23.062 -11.57 1 94.69 16 GLN B C 1
ATOM 1395 O O . GLN B 1 16 ? -12.125 -21.938 -12.055 1 94.69 16 GLN B O 1
ATOM 1400 N N . ALA B 1 17 ? -12.984 -23.828 -11.109 1 94 17 ALA B N 1
ATOM 1401 C CA . ALA B 1 17 ? -14.336 -23.266 -11.062 1 94 17 ALA B CA 1
ATOM 1402 C C . ALA B 1 17 ? -14.383 -22.047 -10.141 1 94 17 ALA B C 1
ATOM 1404 O O . ALA B 1 17 ? -14.984 -21.031 -10.477 1 94 17 ALA B O 1
ATOM 1405 N N . LEU B 1 18 ? -13.805 -22.125 -8.984 1 93.31 18 LEU B N 1
ATOM 1406 C CA . LEU B 1 18 ? -13.75 -21.016 -8.039 1 93.31 18 LEU B CA 1
ATOM 1407 C C . LEU B 1 18 ? -12.93 -19.859 -8.609 1 93.31 18 LEU B C 1
ATOM 1409 O O . LEU B 1 18 ? -13.242 -18.703 -8.352 1 93.31 18 LEU B O 1
ATOM 1413 N N . GLN B 1 19 ? -11.844 -20.172 -9.352 1 93.5 19 GLN B N 1
ATOM 1414 C CA . GLN B 1 19 ? -11.031 -19.172 -10.023 1 93.5 19 GLN B CA 1
ATOM 1415 C C . GLN B 1 19 ? -11.875 -18.328 -10.984 1 93.5 19 GLN B C 1
ATOM 1417 O O . GLN B 1 19 ? -11.711 -17.109 -11.07 1 93.5 19 GLN B O 1
ATOM 1422 N N . GLN B 1 20 ? -12.742 -19 -11.734 1 91.31 20 GLN B N 1
ATOM 1423 C CA . GLN B 1 20 ? -13.617 -18.297 -12.664 1 91.31 20 GLN B CA 1
ATOM 1424 C C . GLN B 1 20 ? -14.539 -17.328 -11.93 1 91.31 20 GLN B C 1
ATOM 1426 O O . GLN B 1 20 ? -14.758 -16.203 -12.391 1 91.31 20 GLN B O 1
ATOM 1431 N N . ASP B 1 21 ? -15.117 -17.75 -10.844 1 89.94 21 ASP B N 1
ATOM 1432 C CA . ASP B 1 21 ? -15.953 -16.875 -10.023 1 89.94 21 ASP B CA 1
ATOM 1433 C C . ASP B 1 21 ? -15.172 -15.656 -9.562 1 89.94 21 ASP B C 1
ATOM 1435 O O . ASP B 1 21 ? -15.672 -14.531 -9.625 1 89.94 21 ASP B O 1
ATOM 1439 N N . ALA B 1 22 ? -13.945 -15.906 -9.062 1 91.62 22 ALA B N 1
ATOM 1440 C CA . ALA B 1 22 ? -13.102 -14.82 -8.578 1 91.62 22 ALA B CA 1
ATOM 1441 C C . ALA B 1 22 ? -12.742 -13.852 -9.703 1 91.62 22 ALA B C 1
ATOM 1443 O O . ALA B 1 22 ? -12.734 -12.633 -9.508 1 91.62 22 ALA B O 1
ATOM 1444 N N . THR B 1 23 ? -12.461 -14.422 -10.875 1 88.81 23 THR B N 1
ATOM 1445 C CA . THR B 1 23 ? -12.148 -13.609 -12.047 1 88.81 23 THR B CA 1
ATOM 1446 C C . THR B 1 23 ? -13.305 -12.672 -12.375 1 88.81 23 THR B C 1
ATOM 1448 O O . THR B 1 23 ? -13.102 -11.469 -12.57 1 88.81 23 THR B O 1
ATOM 1451 N N . THR B 1 24 ? -14.43 -13.211 -12.398 1 82.69 24 THR B N 1
ATOM 1452 C CA . THR B 1 24 ? -15.617 -12.43 -12.719 1 82.69 24 THR B CA 1
ATOM 1453 C C . THR B 1 24 ? -15.805 -11.297 -11.711 1 82.69 24 THR B C 1
ATOM 1455 O O . THR B 1 24 ? -16.078 -10.164 -12.094 1 82.69 24 THR B O 1
ATOM 1458 N N . GLU B 1 25 ? -15.711 -11.633 -10.453 1 83.25 25 GLU B N 1
ATOM 1459 C CA . GLU B 1 25 ? -15.875 -10.609 -9.422 1 83.25 25 GLU B CA 1
ATOM 1460 C C . GLU B 1 25 ? -14.844 -9.5 -9.57 1 83.25 25 GLU B C 1
ATOM 1462 O O . GLU B 1 25 ? -15.188 -8.312 -9.547 1 83.25 25 GLU B O 1
ATOM 1467 N N . VAL B 1 26 ? -13.617 -9.805 -9.789 1 79.81 26 VAL B N 1
ATOM 1468 C CA . VAL B 1 26 ? -12.531 -8.836 -9.836 1 79.81 26 VAL B CA 1
ATOM 1469 C C . VAL B 1 26 ? -12.688 -7.941 -11.07 1 79.81 26 VAL B C 1
ATOM 1471 O O . VAL B 1 26 ? -12.383 -6.746 -11.016 1 79.81 26 VAL B O 1
ATOM 1474 N N . LEU B 1 27 ? -13.164 -8.578 -12.172 1 78.25 27 LEU B N 1
ATOM 1475 C CA . LEU B 1 27 ? -13.32 -7.812 -13.406 1 78.25 27 LEU B CA 1
ATOM 1476 C C . LEU B 1 27 ? -14.352 -6.707 -13.227 1 78.25 27 LEU B C 1
ATOM 1478 O O . LEU B 1 27 ? -14.344 -5.723 -13.969 1 78.25 27 LEU B O 1
ATOM 1482 N N . THR B 1 28 ? -15.148 -6.898 -12.273 1 72.44 28 THR B N 1
ATOM 1483 C CA . THR B 1 28 ? -16.203 -5.918 -12.07 1 72.44 28 THR B CA 1
ATOM 1484 C C . THR B 1 28 ? -15.844 -4.945 -10.961 1 72.44 28 THR B C 1
ATOM 1486 O O . THR B 1 28 ? -16.594 -4.016 -10.664 1 72.44 28 THR B O 1
ATOM 1489 N N . LEU B 1 29 ? -14.773 -5.293 -10.344 1 67.12 29 LEU B N 1
ATOM 1490 C CA . LEU B 1 29 ? -14.328 -4.418 -9.258 1 67.12 29 LEU B CA 1
ATOM 1491 C C . LEU B 1 29 ? -13.32 -3.393 -9.773 1 67.12 29 LEU B C 1
ATOM 1493 O O . LEU B 1 29 ? -12.641 -3.629 -10.773 1 67.12 29 LEU B O 1
ATOM 1497 N N . PHE B 1 30 ? -13.242 -2.346 -9.188 1 56.41 30 PHE B N 1
ATOM 1498 C CA . PHE B 1 30 ? -12.156 -1.393 -9.367 1 56.41 30 PHE B CA 1
ATOM 1499 C C . PHE B 1 30 ? -11.055 -1.617 -8.336 1 56.41 30 PHE B C 1
ATOM 1501 O O . PHE B 1 30 ? -11.344 -1.881 -7.168 1 56.41 30 PHE B O 1
ATOM 1508 N N . PRO B 1 31 ? -9.914 -2.125 -9.023 1 57.16 31 PRO B N 1
ATOM 1509 C CA . PRO B 1 31 ? -8.844 -2.287 -8.039 1 57.16 31 PRO B CA 1
ATOM 1510 C C . PRO B 1 31 ? -8.844 -1.184 -6.98 1 57.16 31 PRO B C 1
ATOM 1512 O O . PRO B 1 31 ? -9.125 -0.025 -7.293 1 57.16 31 PRO B O 1
ATOM 1515 N N . VAL B 1 32 ? -9.094 -2.047 -5.738 1 47.28 32 VAL B N 1
ATOM 1516 C CA . VAL B 1 32 ? -8.984 -1.103 -4.629 1 47.28 32 VAL B CA 1
ATOM 1517 C C . VAL B 1 32 ? -7.609 -0.436 -4.652 1 47.28 32 VAL B C 1
ATOM 1519 O O . VAL B 1 32 ? -6.586 -1.112 -4.785 1 47.28 32 VAL B O 1
ATOM 1522 N N . GLU B 1 33 ? -7.273 -0.181 -5.664 1 44.97 33 GLU B N 1
ATOM 1523 C CA . GLU B 1 33 ? -6.023 0.518 -5.398 1 44.97 33 GLU B CA 1
ATOM 1524 C C . GLU B 1 33 ? -5.801 0.701 -3.898 1 44.97 33 GLU B C 1
ATOM 1526 O O . GLU B 1 33 ? -6.695 1.152 -3.184 1 44.97 33 GLU B O 1
ATOM 1531 N N . LYS B 1 34 ? -5.527 -0.549 -3.191 1 44.09 34 LYS B N 1
ATOM 1532 C CA . LYS B 1 34 ? -5.477 -0.031 -1.828 1 44.09 34 LYS B CA 1
ATOM 1533 C C . LYS B 1 34 ? -5.621 1.488 -1.811 1 44.09 34 LYS B C 1
ATOM 1535 O O . LYS B 1 34 ? -5.434 2.146 -2.836 1 44.09 34 LYS B O 1
ATOM 1540 N N . LYS B 1 35 ? -5.004 2.369 -0.762 1 42.91 35 LYS B N 1
ATOM 1541 C CA . LYS B 1 35 ? -5.867 3.395 -0.187 1 42.91 35 LYS B CA 1
ATOM 1542 C C . LYS B 1 35 ? -6.512 4.242 -1.279 1 42.91 35 LYS B C 1
ATOM 1544 O O . LYS B 1 35 ? -5.816 4.934 -2.029 1 42.91 35 LYS B O 1
ATOM 1549 N N . GLU B 1 36 ? -7.438 3.609 -1.93 1 47.81 36 GLU B N 1
ATOM 1550 C CA . GLU B 1 36 ? -8.43 4.418 -2.627 1 47.81 36 GLU B CA 1
ATOM 1551 C C . GLU B 1 36 ? -8.438 5.852 -2.115 1 47.81 36 GLU B C 1
ATOM 1553 O O . GLU B 1 36 ? -8.562 6.09 -0.912 1 47.81 36 GLU B O 1
ATOM 1558 N N . GLY B 1 37 ? -7.953 6.441 -2.648 1 58.22 37 GLY B N 1
ATOM 1559 C CA . GLY B 1 37 ? -8 7.867 -2.377 1 58.22 37 GLY B CA 1
ATOM 1560 C C . GLY B 1 37 ? -6.711 8.414 -1.803 1 58.22 37 GLY B C 1
ATOM 1561 O O . GLY B 1 37 ? -6.543 9.633 -1.675 1 58.22 37 GLY B O 1
ATOM 1562 N N . LEU B 1 38 ? -5.918 7.113 -1.457 1 64.88 38 LEU B N 1
ATOM 1563 C CA . LEU B 1 38 ? -4.59 7.543 -1.038 1 64.88 38 LEU B CA 1
ATOM 1564 C C . LEU B 1 38 ? -3.531 7.094 -2.039 1 64.88 38 LEU B C 1
ATOM 1566 O O . LEU B 1 38 ? -3.289 5.895 -2.197 1 64.88 38 LEU B O 1
ATOM 1570 N N . LEU B 1 39 ? -2.992 7.859 -2.805 1 71.06 39 LEU B N 1
ATOM 1571 C CA . LEU B 1 39 ? -1.955 7.617 -3.799 1 71.06 39 LEU B CA 1
ATOM 1572 C C . LEU B 1 39 ? -0.598 8.102 -3.299 1 71.06 39 LEU B C 1
ATOM 1574 O O . LEU B 1 39 ? -0.508 9.141 -2.641 1 71.06 39 LEU B O 1
ATOM 1578 N N . THR B 1 40 ? 0.43 7.312 -3.648 1 74.81 40 THR B N 1
ATOM 1579 C CA . THR B 1 40 ? 1.748 7.707 -3.162 1 74.81 40 THR B CA 1
ATOM 1580 C C . THR B 1 40 ? 2.594 8.281 -4.297 1 74.81 40 THR B C 1
ATOM 1582 O O . THR B 1 40 ? 2.486 7.836 -5.441 1 74.81 40 THR B O 1
ATOM 1585 N N . TYR B 1 41 ? 3.418 9.25 -3.971 1 72.94 41 TYR B N 1
ATOM 1586 C CA . TYR B 1 41 ? 4.449 9.797 -4.844 1 72.94 41 TYR B CA 1
ATOM 1587 C C . TYR B 1 41 ? 5.816 9.219 -4.496 1 72.94 41 TYR B C 1
ATOM 1589 O O . TYR B 1 41 ? 6.812 9.539 -5.152 1 72.94 41 TYR B O 1
ATOM 1597 N N . GLY B 1 42 ? 5.793 8.258 -3.555 1 77.12 42 GLY B N 1
ATOM 1598 C CA . GLY B 1 42 ? 7.078 7.902 -2.979 1 77.12 42 GLY B CA 1
ATOM 1599 C C . GLY B 1 42 ? 7.688 9.016 -2.145 1 77.12 42 GLY B C 1
ATOM 1600 O O . GLY B 1 42 ? 6.973 9.711 -1.422 1 77.12 42 GLY B O 1
ATOM 1601 N N . LEU B 1 43 ? 9.055 8.984 -2.104 1 80.94 43 LEU B N 1
ATOM 1602 C CA . LEU B 1 43 ? 9.789 10.031 -1.401 1 80.94 43 LEU B CA 1
ATOM 1603 C C . LEU B 1 43 ? 10.711 10.781 -2.354 1 80.94 43 LEU B C 1
ATOM 1605 O O . LEU B 1 43 ? 11.93 10.57 -2.336 1 80.94 43 LEU B O 1
ATOM 1609 N N . PRO B 1 44 ? 10.086 11.719 -3.137 1 78.12 44 PRO B N 1
ATOM 1610 C CA . PRO B 1 44 ? 10.945 12.539 -4 1 78.12 44 PRO B CA 1
ATOM 1611 C C . PRO B 1 44 ? 12.047 13.258 -3.227 1 78.12 44 PRO B C 1
ATOM 1613 O O . PRO B 1 44 ? 11.922 13.461 -2.018 1 78.12 44 PRO B O 1
ATOM 1616 N N . LYS B 1 45 ? 13.078 13.648 -3.953 1 83.69 45 LYS B N 1
ATOM 1617 C CA . LYS B 1 45 ? 14.258 14.242 -3.328 1 83.69 45 LYS B CA 1
ATOM 1618 C C . LYS B 1 45 ? 13.875 15.438 -2.463 1 83.69 45 LYS B C 1
ATOM 1620 O O . LYS B 1 45 ? 14.344 15.562 -1.326 1 83.69 45 LYS B O 1
ATOM 1625 N N . SER B 1 46 ? 13.094 16.391 -2.965 1 89.06 46 SER B N 1
ATOM 1626 C CA . SER B 1 46 ? 12.703 17.594 -2.234 1 89.06 46 SER B CA 1
ATOM 1627 C C . SER B 1 46 ? 11.883 17.25 -0.995 1 89.06 46 SER B C 1
ATOM 1629 O O . SER B 1 46 ? 11.969 17.938 0.024 1 89.06 46 SER B O 1
ATOM 1631 N N . CYS B 1 47 ? 11.102 16.172 -1.072 1 89.94 47 CYS B N 1
ATOM 1632 C CA . CYS B 1 47 ? 10.336 15.727 0.088 1 89.94 47 CYS B CA 1
ATOM 1633 C C . CYS B 1 47 ? 11.258 15.148 1.152 1 89.94 47 CYS B C 1
ATOM 1635 O O . CYS B 1 47 ? 11.008 15.289 2.35 1 89.94 47 CYS B O 1
ATOM 1637 N N . GLY B 1 48 ? 12.289 14.477 0.693 1 91.06 48 GLY B N 1
ATOM 1638 C CA . GLY B 1 48 ? 13.289 13.992 1.631 1 91.06 48 GLY B CA 1
ATOM 1639 C C . GLY B 1 48 ? 13.984 15.109 2.391 1 91.06 48 GLY B C 1
ATOM 1640 O O . GLY B 1 48 ? 14.148 15.031 3.609 1 91.06 48 GLY B O 1
ATOM 1641 N N . LEU B 1 49 ? 14.391 16.141 1.701 1 92.44 49 LEU B N 1
ATOM 1642 C CA . LEU B 1 49 ? 15.031 17.297 2.32 1 92.44 49 LEU B CA 1
ATOM 1643 C C . LEU B 1 49 ? 14.07 17.984 3.289 1 92.44 49 LEU B C 1
ATOM 1645 O O . LEU B 1 49 ? 14.477 18.406 4.375 1 92.44 49 LEU B O 1
ATOM 1649 N N . LEU B 1 50 ? 12.859 18.125 2.893 1 93.12 50 LEU B N 1
ATOM 1650 C CA . LEU B 1 50 ? 11.836 18.688 3.762 1 93.12 50 LEU B CA 1
ATOM 1651 C C . LEU B 1 50 ? 11.703 17.875 5.047 1 93.12 50 LEU B C 1
ATOM 1653 O O . LEU B 1 50 ? 11.648 18.438 6.141 1 93.12 50 LEU B O 1
ATOM 1657 N N . CYS B 1 51 ? 11.609 16.531 4.891 1 92.81 51 CYS B N 1
ATOM 1658 C CA . CYS B 1 51 ? 11.484 15.633 6.027 1 92.81 51 CYS B CA 1
ATOM 1659 C C . CYS B 1 51 ? 12.641 15.82 7.004 1 92.81 51 CYS B C 1
ATOM 1661 O O . CYS B 1 51 ? 12.43 15.977 8.203 1 92.81 51 CYS B O 1
ATOM 1663 N N . GLU B 1 52 ? 13.867 15.836 6.461 1 92.75 52 GLU B N 1
ATOM 1664 C CA . GLU B 1 52 ? 15.062 15.977 7.293 1 92.75 52 GLU B CA 1
ATOM 1665 C C . GLU B 1 52 ? 15.039 17.297 8.062 1 92.75 52 GLU B C 1
ATOM 1667 O O . GLU B 1 52 ? 15.289 17.312 9.273 1 92.75 52 GLU B O 1
ATOM 1672 N N . ALA B 1 53 ? 14.812 18.359 7.438 1 94.81 53 ALA B N 1
ATOM 1673 C CA . ALA B 1 53 ? 14.789 19.688 8.055 1 94.81 53 ALA B CA 1
ATOM 1674 C C . ALA B 1 53 ? 13.695 19.781 9.109 1 94.81 53 ALA B C 1
ATOM 1676 O O . ALA B 1 53 ? 13.898 20.375 10.172 1 94.81 53 ALA B O 1
ATOM 1677 N N . LEU B 1 54 ? 12.531 19.266 8.766 1 94.88 54 LEU B N 1
ATOM 1678 C CA . LEU B 1 54 ? 11.406 19.312 9.688 1 94.88 54 LEU B CA 1
ATOM 1679 C C . LEU B 1 54 ? 11.719 18.547 10.969 1 94.88 54 LEU B C 1
ATOM 1681 O O . LEU B 1 54 ? 11.469 19.047 12.07 1 94.88 54 LEU B O 1
ATOM 1685 N N . LEU B 1 55 ? 12.234 17.312 10.82 1 94.06 55 LEU B N 1
ATOM 1686 C CA . LEU B 1 55 ? 12.531 16.5 11.992 1 94.06 55 LEU B CA 1
ATOM 1687 C C . LEU B 1 55 ? 13.625 17.125 12.836 1 94.06 55 LEU B C 1
ATOM 1689 O O . LEU B 1 55 ? 13.594 17.031 14.07 1 94.06 55 LEU B O 1
ATOM 1693 N N . GLN B 1 56 ? 14.578 17.719 12.164 1 93.81 56 GLN B N 1
ATOM 1694 C CA . GLN B 1 56 ? 15.594 18.453 12.914 1 93.81 56 GLN B CA 1
ATOM 1695 C C . GLN B 1 56 ? 14.977 19.609 13.703 1 93.81 56 GLN B C 1
ATOM 1697 O O . GLN B 1 56 ? 15.312 19.812 14.875 1 93.81 56 GLN B O 1
ATOM 1702 N N . ASP B 1 57 ? 14.109 20.375 13.078 1 94.56 57 ASP B N 1
ATOM 1703 C CA . ASP B 1 57 ? 13.469 21.531 13.688 1 94.56 57 ASP B CA 1
ATOM 1704 C C . ASP B 1 57 ? 12.586 21.109 14.867 1 94.56 57 ASP B C 1
ATOM 1706 O O . ASP B 1 57 ? 12.461 21.859 15.844 1 94.56 57 ASP B O 1
ATOM 1710 N N . LEU B 1 58 ? 11.953 19.953 14.742 1 94.12 58 LEU B N 1
ATOM 1711 C CA . LEU B 1 58 ? 10.945 19.547 15.727 1 94.12 58 LEU B CA 1
ATOM 1712 C C . LEU B 1 58 ? 11.523 18.562 16.719 1 94.12 58 LEU B C 1
ATOM 1714 O O . LEU B 1 58 ? 10.812 18.078 17.609 1 94.12 58 LEU B O 1
ATOM 1718 N N . GLU B 1 59 ? 12.766 18.172 16.641 1 94.19 59 GLU B N 1
ATOM 1719 C CA . GLU B 1 59 ? 13.359 17.062 17.391 1 94.19 59 GLU B CA 1
ATOM 1720 C C . GLU B 1 59 ? 13.102 17.203 18.875 1 94.19 59 GLU B C 1
ATOM 1722 O O . GLU B 1 59 ? 12.578 16.297 19.516 1 94.19 59 GLU B O 1
ATOM 1727 N N . GLU B 1 60 ? 13.484 18.328 19.469 1 94.38 60 GLU B N 1
ATOM 1728 C CA . GLU B 1 60 ? 13.359 18.531 20.906 1 94.38 60 GLU B CA 1
ATOM 1729 C C . GLU B 1 60 ? 11.898 18.516 21.328 1 94.38 60 GLU B C 1
ATOM 1731 O O . GLU B 1 60 ? 11.555 17.969 22.391 1 94.38 60 GLU B O 1
ATOM 1736 N N . ASP B 1 61 ? 11.102 19.188 20.547 1 95.12 61 ASP B N 1
ATOM 1737 C CA . ASP B 1 61 ? 9.672 19.234 20.844 1 95.12 61 ASP B CA 1
ATOM 1738 C C . ASP B 1 61 ? 9.062 17.828 20.828 1 95.12 61 ASP B C 1
ATOM 1740 O O . ASP B 1 61 ? 8.289 17.484 21.719 1 95.12 61 ASP B O 1
ATOM 1744 N N . LEU B 1 62 ? 9.359 17.016 19.828 1 95.06 62 LEU B N 1
ATOM 1745 C CA . LEU B 1 62 ? 8.828 15.656 19.688 1 95.06 62 LEU B CA 1
ATOM 1746 C C . LEU B 1 62 ? 9.297 14.766 20.828 1 95.06 62 LEU B C 1
ATOM 1748 O O . LEU B 1 62 ? 8.508 13.977 21.375 1 95.06 62 LEU B O 1
ATOM 1752 N N . LYS B 1 63 ? 10.547 14.859 21.188 1 93.94 63 LYS B N 1
ATOM 1753 C CA . LYS B 1 63 ? 11.086 14.086 22.297 1 93.94 63 LYS B CA 1
ATOM 1754 C C . LYS B 1 63 ? 10.375 14.43 23.609 1 93.94 63 LYS B C 1
ATOM 1756 O O . LYS B 1 63 ? 10.008 13.539 24.375 1 93.94 63 LYS B O 1
ATOM 1761 N N . SER B 1 64 ? 10.281 15.719 23.844 1 94.75 64 SER B N 1
ATOM 1762 C CA . SER B 1 64 ? 9.602 16.172 25.062 1 94.75 64 SER B CA 1
ATOM 1763 C C . SER B 1 64 ? 8.156 15.688 25.094 1 94.75 64 SER B C 1
ATOM 1765 O O . SER B 1 64 ? 7.68 15.227 26.141 1 94.75 64 SER B O 1
ATOM 1767 N N . TRP B 1 65 ? 7.512 15.852 24.016 1 94.06 65 TRP B N 1
ATOM 1768 C CA . TRP B 1 65 ? 6.133 15.375 23.906 1 94.06 65 TRP B CA 1
ATOM 1769 C C . TRP B 1 65 ? 6.039 13.898 24.266 1 94.06 65 TRP B C 1
ATOM 1771 O O . TRP B 1 65 ? 5.188 13.492 25.062 1 94.06 65 TRP B O 1
ATOM 1781 N N . ALA B 1 66 ? 6.824 12.992 23.609 1 94.25 66 ALA B N 1
ATOM 1782 C CA . ALA B 1 66 ? 6.793 11.555 23.828 1 94.25 66 ALA B CA 1
ATOM 1783 C C . ALA B 1 66 ? 7.066 11.227 25.297 1 94.25 66 ALA B C 1
ATOM 1785 O O . ALA B 1 66 ? 6.402 10.359 25.875 1 94.25 66 ALA B O 1
ATOM 1786 N N . ARG B 1 67 ? 8 11.93 25.891 1 92.44 67 ARG B N 1
ATOM 1787 C CA . ARG B 1 67 ? 8.328 11.719 27.297 1 92.44 67 ARG B CA 1
ATOM 1788 C C . ARG B 1 67 ? 7.117 11.977 28.188 1 92.44 67 ARG B C 1
ATOM 1790 O O . ARG B 1 67 ? 6.934 11.312 29.203 1 92.44 67 ARG B O 1
ATOM 1797 N N . GLY B 1 68 ? 6.398 12.977 27.812 1 91.88 68 GLY B N 1
ATOM 1798 C CA . GLY B 1 68 ? 5.195 13.297 28.562 1 91.88 68 GLY B CA 1
ATOM 1799 C C . GLY B 1 68 ? 4.23 12.125 28.672 1 91.88 68 GLY B C 1
ATOM 1800 O O . GLY B 1 68 ? 3.396 12.086 29.578 1 91.88 68 GLY B O 1
ATOM 1801 N N . PHE B 1 69 ? 4.336 11.117 27.766 1 90.38 69 PHE B N 1
ATOM 1802 C CA . PHE B 1 69 ? 3.471 9.945 27.766 1 90.38 69 PHE B CA 1
ATOM 1803 C C . PHE B 1 69 ? 4.223 8.711 28.25 1 90.38 69 PHE B C 1
ATOM 1805 O O . PHE B 1 69 ? 3.721 7.594 28.156 1 90.38 69 PHE B O 1
ATOM 1812 N N . GLY B 1 70 ? 5.477 8.938 28.75 1 91.69 70 GLY B N 1
ATOM 1813 C CA . GLY B 1 70 ? 6.281 7.797 29.156 1 91.69 70 GLY B CA 1
ATOM 1814 C C . GLY B 1 70 ? 6.789 6.984 27.969 1 91.69 70 GLY B C 1
ATOM 1815 O O . GLY B 1 70 ? 6.949 5.766 28.078 1 91.69 70 GLY B O 1
ATOM 1816 N N . MET B 1 71 ? 6.918 7.633 26.859 1 93.38 71 MET B N 1
ATOM 1817 C CA . MET B 1 71 ? 7.363 6.961 25.641 1 93.38 71 MET B CA 1
ATOM 1818 C C . MET B 1 71 ? 8.602 7.641 25.062 1 93.38 71 MET B C 1
ATOM 1820 O O . MET B 1 71 ? 8.977 8.727 25.5 1 93.38 71 MET B O 1
ATOM 1824 N N . VAL B 1 72 ? 9.273 6.957 24.156 1 93.19 72 VAL B N 1
ATOM 1825 C CA . VAL B 1 72 ? 10.359 7.508 23.359 1 93.19 72 VAL B CA 1
ATOM 1826 C C . VAL B 1 72 ? 10.117 7.223 21.875 1 93.19 72 VAL B C 1
ATOM 1828 O O . VAL B 1 72 ? 9.445 6.25 21.531 1 93.19 72 VAL B O 1
ATOM 1831 N N . ILE B 1 73 ? 10.477 8.164 21.047 1 92.44 73 ILE B N 1
ATOM 1832 C CA . ILE B 1 73 ? 10.438 7.949 19.609 1 92.44 73 ILE B CA 1
ATOM 1833 C C . ILE B 1 73 ? 11.703 7.227 19.156 1 92.44 73 ILE B C 1
ATOM 1835 O O . ILE B 1 73 ? 12.812 7.723 19.359 1 92.44 73 ILE B O 1
ATOM 1839 N N . LYS B 1 74 ? 11.469 6.125 18.531 1 87 74 LYS B N 1
ATOM 1840 C CA . LYS B 1 74 ? 12.602 5.32 18.078 1 87 74 LYS B CA 1
ATOM 1841 C C . LYS B 1 74 ? 13.156 5.848 16.766 1 87 74 LYS B C 1
ATOM 1843 O O . LYS B 1 74 ? 12.406 6.125 15.828 1 87 74 LYS B O 1
ATOM 1848 N N . ASP B 1 75 ? 14.461 6.051 16.688 1 83.81 75 ASP B N 1
ATOM 1849 C CA . ASP B 1 75 ? 15.203 6.375 15.477 1 83.81 75 ASP B CA 1
ATOM 1850 C C . ASP B 1 75 ? 14.586 7.574 14.766 1 83.81 75 ASP B C 1
ATOM 1852 O O . ASP B 1 75 ? 14.25 7.492 13.578 1 83.81 75 ASP B O 1
ATOM 1856 N N . LEU B 1 76 ? 14.484 8.688 15.422 1 85.5 76 LEU B N 1
ATOM 1857 C CA . LEU B 1 76 ? 13.859 9.898 14.906 1 85.5 76 LEU B CA 1
ATOM 1858 C C . LEU B 1 76 ? 14.555 10.375 13.633 1 85.5 76 LEU B C 1
ATOM 1860 O O . LEU B 1 76 ? 13.914 10.922 12.734 1 85.5 76 LEU B O 1
ATOM 1864 N N . LYS B 1 77 ? 15.852 10.18 13.469 1 79.62 77 LYS B N 1
ATOM 1865 C CA . LYS B 1 77 ? 16.609 10.656 12.312 1 79.62 77 LYS B CA 1
ATOM 1866 C C . LYS B 1 77 ? 16.453 9.711 11.125 1 79.62 77 LYS B C 1
ATOM 1868 O O . LYS B 1 77 ? 16.656 10.109 9.977 1 79.62 77 LYS B O 1
ATOM 1873 N N . MET B 1 78 ? 16.156 8.469 11.438 1 79.5 78 MET B N 1
ATOM 1874 C CA . MET B 1 78 ? 15.914 7.453 10.422 1 79.5 78 MET B CA 1
ATOM 1875 C C . MET B 1 78 ? 14.703 6.602 10.773 1 79.5 78 MET B C 1
ATOM 1877 O O . MET B 1 78 ? 14.844 5.48 11.266 1 79.5 78 MET B O 1
ATOM 1881 N N . PRO B 1 79 ? 13.602 7.156 10.461 1 75.94 79 PRO B N 1
ATOM 1882 C CA . PRO B 1 79 ? 12.383 6.441 10.844 1 75.94 79 PRO B CA 1
ATOM 1883 C C . PRO B 1 79 ? 12.336 5.016 10.297 1 75.94 79 PRO B C 1
ATOM 1885 O O . PRO B 1 79 ? 12.828 4.754 9.195 1 75.94 79 PRO B O 1
ATOM 1888 N N . GLU B 1 80 ? 11.789 4.105 11.086 1 72.38 80 GLU B N 1
ATOM 1889 C CA . GLU B 1 80 ? 11.656 2.699 10.719 1 72.38 80 GLU B CA 1
ATOM 1890 C C . GLU B 1 80 ? 10.875 2.539 9.414 1 72.38 80 GLU B C 1
ATOM 1892 O O . GLU B 1 80 ? 11.242 1.734 8.562 1 72.38 80 GLU B O 1
ATOM 1897 N N . ILE B 1 81 ? 9.758 3.24 9.367 1 69.56 81 ILE B N 1
ATOM 1898 C CA . ILE B 1 81 ? 8.969 3.291 8.141 1 69.56 81 ILE B CA 1
ATOM 1899 C C . ILE B 1 81 ? 9.336 4.535 7.336 1 69.56 81 ILE B C 1
ATOM 1901 O O . ILE B 1 81 ? 9.383 5.641 7.879 1 69.56 81 ILE B O 1
ATOM 1905 N N . SER B 1 82 ? 9.594 4.32 6.113 1 77.19 82 SER B N 1
ATOM 1906 C CA . SER B 1 82 ? 10.039 5.426 5.27 1 77.19 82 SER B CA 1
ATOM 1907 C C . SER B 1 82 ? 8.914 6.438 5.055 1 77.19 82 SER B C 1
ATOM 1909 O O . SER B 1 82 ? 7.805 6.066 4.676 1 77.19 82 SER B O 1
ATOM 1911 N N . PRO B 1 83 ? 9.312 7.723 5.324 1 85.5 83 PRO B N 1
ATOM 1912 C CA . PRO B 1 83 ? 8.352 8.766 4.953 1 85.5 83 PRO B CA 1
ATOM 1913 C C . PRO B 1 83 ? 7.996 8.734 3.469 1 85.5 83 PRO B C 1
ATOM 1915 O O . PRO B 1 83 ? 8.805 8.312 2.643 1 85.5 83 PRO B O 1
ATOM 1918 N N . GLN B 1 84 ? 6.691 9.164 3.191 1 83.62 84 GLN B N 1
ATOM 1919 C CA . GLN B 1 84 ? 6.23 9.172 1.808 1 83.62 84 GLN B CA 1
ATOM 1920 C C . GLN B 1 84 ? 5.277 10.344 1.553 1 83.62 84 GLN B C 1
ATOM 1922 O O . GLN B 1 84 ? 4.562 10.773 2.459 1 83.62 84 GLN B O 1
ATOM 1927 N N . ALA B 1 85 ? 5.383 10.844 0.311 1 85.62 85 ALA B N 1
ATOM 1928 C CA . ALA B 1 85 ? 4.395 11.82 -0.135 1 85.62 85 ALA B CA 1
ATOM 1929 C C . ALA B 1 85 ? 3.158 11.133 -0.708 1 85.62 85 ALA B C 1
ATOM 1931 O O . ALA B 1 85 ? 3.273 10.133 -1.425 1 85.62 85 ALA B O 1
ATOM 1932 N N . PHE B 1 86 ? 1.977 11.672 -0.288 1 85.38 86 PHE B N 1
ATOM 1933 C CA . PHE B 1 86 ? 0.728 11.039 -0.698 1 85.38 86 PHE B CA 1
ATOM 1934 C C . PHE B 1 86 ? -0.223 12.062 -1.303 1 85.38 86 PHE B C 1
ATOM 1936 O O . PHE B 1 86 ? -0.08 13.266 -1.066 1 85.38 86 PHE B O 1
ATOM 1943 N N . ARG B 1 87 ? -1.127 11.586 -2.1 1 83.56 87 ARG B N 1
ATOM 1944 C CA . ARG B 1 87 ? -2.369 12.266 -2.453 1 83.56 87 ARG B CA 1
ATOM 1945 C C . ARG B 1 87 ? -3.574 11.555 -1.837 1 83.56 87 ARG B C 1
ATOM 1947 O O . ARG B 1 87 ? -3.77 10.359 -2.045 1 83.56 87 ARG B O 1
ATOM 1954 N N . LEU B 1 88 ? -4.27 12.242 -0.988 1 83.94 88 LEU B N 1
ATOM 1955 C CA . LEU B 1 88 ? -5.492 11.734 -0.379 1 83.94 88 LEU B CA 1
ATOM 1956 C C . LEU B 1 88 ? -6.723 12.281 -1.098 1 83.94 88 LEU B C 1
ATOM 1958 O O . LEU B 1 88 ? -6.945 13.492 -1.118 1 83.94 88 LEU B O 1
ATOM 1962 N N . GLU B 1 89 ? -7.477 11.383 -1.632 1 82.5 89 GLU B N 1
ATOM 1963 C CA . GLU B 1 89 ? -8.656 11.789 -2.389 1 82.5 89 GLU B CA 1
ATOM 1964 C C . GLU B 1 89 ? -9.797 12.195 -1.459 1 82.5 89 GLU B C 1
ATOM 1966 O O . GLU B 1 89 ? -9.914 11.672 -0.349 1 82.5 89 GLU B O 1
ATOM 1971 N N . LYS B 1 90 ? -10.562 13.094 -2.008 1 81.75 90 LYS B N 1
ATOM 1972 C CA . LYS B 1 90 ? -11.719 13.57 -1.258 1 81.75 90 LYS B CA 1
ATOM 1973 C C . LYS B 1 90 ? -12.547 12.406 -0.716 1 81.75 90 LYS B C 1
ATOM 1975 O O . LYS B 1 90 ? -12.797 11.438 -1.431 1 81.75 90 LYS B O 1
ATOM 1980 N N . GLY B 1 91 ? -12.914 12.57 0.588 1 81.31 91 GLY B N 1
ATOM 1981 C CA . GLY B 1 91 ? -13.789 11.586 1.206 1 81.31 91 GLY B CA 1
ATOM 1982 C C . GLY B 1 91 ? -13.047 10.391 1.761 1 81.31 91 GLY B C 1
ATOM 1983 O O . GLY B 1 91 ? -13.617 9.578 2.494 1 81.31 91 GLY B O 1
ATOM 1984 N N . ASN B 1 92 ? -11.766 10.258 1.449 1 78.31 92 ASN B N 1
ATOM 1985 C CA . ASN B 1 92 ? -10.969 9.141 1.937 1 78.31 92 ASN B CA 1
ATOM 1986 C C . ASN B 1 92 ? -10.219 9.5 3.213 1 78.31 92 ASN B C 1
ATOM 1988 O O . ASN B 1 92 ? -9.977 10.672 3.486 1 78.31 92 ASN B O 1
ATOM 1992 N N . THR B 1 93 ? -9.945 8.438 4.004 1 78.12 93 THR B N 1
ATOM 1993 C CA . THR B 1 93 ? -9.258 8.625 5.277 1 78.12 93 THR B CA 1
ATOM 1994 C C . THR B 1 93 ? -7.93 7.883 5.293 1 78.12 93 THR B C 1
ATOM 1996 O O . THR B 1 93 ? -7.852 6.73 4.859 1 78.12 93 THR B O 1
ATOM 1999 N N . SER B 1 94 ? -6.93 8.578 5.59 1 78.44 94 SER B N 1
ATOM 2000 C CA . SER B 1 94 ? -5.652 7.949 5.918 1 78.44 94 SER B CA 1
ATOM 2001 C C . SER B 1 94 ? -5.559 7.641 7.41 1 78.44 94 SER B C 1
ATOM 2003 O O . SER B 1 94 ? -5.77 8.516 8.242 1 78.44 94 SER B O 1
ATOM 2005 N N . THR B 1 95 ? -5.281 6.398 7.68 1 73.88 95 THR B N 1
ATOM 2006 C CA . THR B 1 95 ? -5.219 5.992 9.078 1 73.88 95 THR B CA 1
ATOM 2007 C C . THR B 1 95 ? -3.771 5.773 9.516 1 73.88 95 THR B C 1
ATOM 2009 O O . THR B 1 95 ? -2.91 5.457 8.688 1 73.88 95 THR B O 1
ATOM 2012 N N . LEU B 1 96 ? -3.594 6.047 10.773 1 74.06 96 LEU B N 1
ATOM 2013 C CA . LEU B 1 96 ? -2.271 5.855 11.359 1 74.06 96 LEU B CA 1
ATOM 2014 C C . LEU B 1 96 ? -2.076 4.406 11.789 1 74.06 96 LEU B C 1
ATOM 2016 O O . LEU B 1 96 ? -3.023 3.752 12.234 1 74.06 96 LEU B O 1
ATOM 2020 N N . LEU B 1 97 ? -0.875 3.939 11.625 1 65.56 97 LEU B N 1
ATOM 2021 C CA . LEU B 1 97 ? -0.501 2.609 12.094 1 65.56 97 LEU B CA 1
ATOM 2022 C C . LEU B 1 97 ? -0.483 2.557 13.617 1 65.56 97 LEU B C 1
ATOM 2024 O O . LEU B 1 97 ? -0.096 3.527 14.273 1 65.56 97 LEU B O 1
ATOM 2028 N N . LYS B 1 98 ? -0.961 1.375 14.102 1 70.25 98 LYS B N 1
ATOM 2029 C CA . LYS B 1 98 ? -0.903 1.193 15.547 1 70.25 98 LYS B CA 1
ATOM 2030 C C . LYS B 1 98 ? 0.535 1.271 16.047 1 70.25 98 LYS B C 1
ATOM 2032 O O . LYS B 1 98 ? 1.444 0.705 15.445 1 70.25 98 LYS B O 1
ATOM 2037 N N . GLY B 1 99 ? 0.771 2.057 17.234 1 78.44 99 GLY B N 1
ATOM 2038 C CA . GLY B 1 99 ? 2.1 2.164 17.812 1 78.44 99 GLY B CA 1
ATOM 2039 C C . GLY B 1 99 ? 2.928 3.283 17.219 1 78.44 99 GLY B C 1
ATOM 2040 O O . GLY B 1 99 ? 4.07 3.5 17.625 1 78.44 99 GLY B O 1
ATOM 2041 N N . TYR B 1 100 ? 2.322 3.947 16.312 1 84.81 100 TYR B N 1
ATOM 2042 C CA . TYR B 1 100 ? 3.033 5.035 15.648 1 84.81 100 TYR B CA 1
ATOM 2043 C C . TYR B 1 100 ? 2.348 6.371 15.898 1 84.81 100 TYR B C 1
ATOM 2045 O O . TYR B 1 100 ? 1.157 6.414 16.219 1 84.81 100 TYR B O 1
ATOM 2053 N N . THR B 1 101 ? 3.152 7.402 15.961 1 91.44 101 THR B N 1
ATOM 2054 C CA . THR B 1 101 ? 2.68 8.766 15.719 1 91.44 101 THR B CA 1
ATOM 2055 C C . THR B 1 101 ? 3.131 9.25 14.344 1 91.44 101 THR B C 1
ATOM 2057 O O . THR B 1 101 ? 3.904 8.578 13.664 1 91.44 101 THR B O 1
ATOM 2060 N N . ALA B 1 102 ? 2.529 10.328 13.859 1 93.62 102 ALA B N 1
ATOM 2061 C CA . ALA B 1 102 ? 2.908 10.773 12.523 1 93.62 102 ALA B CA 1
ATOM 2062 C C . ALA B 1 102 ? 2.91 12.297 12.43 1 93.62 102 ALA B C 1
ATOM 2064 O O . ALA B 1 102 ? 2.055 12.961 13.016 1 93.62 102 ALA B O 1
ATOM 2065 N N . ILE B 1 103 ? 3.891 12.836 11.75 1 95.81 103 ILE B N 1
ATOM 2066 C CA . ILE B 1 103 ? 3.885 14.227 11.305 1 95.81 103 ILE B CA 1
ATOM 2067 C C . ILE B 1 103 ? 3.43 14.305 9.852 1 95.81 103 ILE B C 1
ATOM 2069 O O . ILE B 1 103 ? 3.947 13.578 8.992 1 95.81 103 ILE B O 1
ATOM 2073 N N . VAL B 1 104 ? 2.436 15.125 9.641 1 95.19 104 VAL B N 1
ATOM 2074 C CA . VAL B 1 104 ? 1.888 15.312 8.305 1 95.19 104 VAL B CA 1
ATOM 2075 C C . VAL B 1 104 ? 2.084 16.766 7.867 1 95.19 104 VAL B C 1
ATOM 2077 O O . VAL B 1 104 ? 1.722 17.688 8.594 1 95.19 104 VAL B O 1
ATOM 2080 N N . VAL B 1 105 ? 2.66 16.953 6.703 1 96.44 105 VAL B N 1
ATOM 2081 C CA . VAL B 1 105 ? 2.902 18.281 6.152 1 96.44 105 VAL B CA 1
ATOM 2082 C C . VAL B 1 105 ? 2.188 18.422 4.809 1 96.44 105 VAL B C 1
ATOM 2084 O O . VAL B 1 105 ? 2.365 17.594 3.914 1 96.44 105 VAL B O 1
ATOM 2087 N N . ALA B 1 106 ? 1.401 19.5 4.766 1 94.88 106 ALA B N 1
ATOM 2088 C CA . ALA B 1 106 ? 0.698 19.734 3.51 1 94.88 106 ALA B CA 1
ATOM 2089 C C . ALA B 1 106 ? 1.677 20.094 2.393 1 94.88 106 ALA B C 1
ATOM 2091 O O . ALA B 1 106 ? 2.631 20.844 2.613 1 94.88 106 ALA B O 1
ATOM 2092 N N . LEU B 1 107 ? 1.493 19.469 1.3 1 93.75 107 LEU B N 1
ATOM 2093 C CA . LEU B 1 107 ? 2.219 19.844 0.092 1 93.75 107 LEU B CA 1
ATOM 2094 C C . LEU B 1 107 ? 1.328 20.656 -0.851 1 93.75 107 LEU B C 1
ATOM 2096 O O . LEU B 1 107 ? 0.907 20.141 -1.894 1 93.75 107 LEU B O 1
ATOM 2100 N N . GLY B 1 108 ? 1.146 21.859 -0.506 1 88.44 108 GLY B N 1
ATOM 2101 C CA . GLY B 1 108 ? 0.31 22.844 -1.173 1 88.44 108 GLY B CA 1
ATOM 2102 C C . GLY B 1 108 ? 0.296 24.188 -0.468 1 88.44 108 GLY B C 1
ATOM 2103 O O . GLY B 1 108 ? 0.867 24.328 0.615 1 88.44 108 GLY B O 1
ATOM 2104 N N . ASN B 1 109 ? -0.304 25.188 -1.118 1 86.81 109 ASN B N 1
ATOM 2105 C CA . ASN B 1 109 ? -0.295 26.547 -0.585 1 86.81 109 ASN B CA 1
ATOM 2106 C C . ASN B 1 109 ? -1.694 27 -0.176 1 86.81 109 ASN B C 1
ATOM 2108 O O . ASN B 1 109 ? -1.907 28.172 0.13 1 86.81 109 ASN B O 1
ATOM 2112 N N . THR B 1 110 ? -2.547 26.094 -0.172 1 88.31 110 THR B N 1
ATOM 2113 C CA . THR B 1 110 ? -3.912 26.453 0.198 1 88.31 110 THR B CA 1
ATOM 2114 C C . THR B 1 110 ? -4.297 25.812 1.527 1 88.31 110 THR B C 1
ATOM 2116 O O . THR B 1 110 ? -3.623 24.891 1.995 1 88.31 110 THR B O 1
ATOM 2119 N N . LYS B 1 111 ? -5.344 26.391 2.061 1 92.69 111 LYS B N 1
ATOM 2120 C CA . LYS B 1 111 ? -5.93 25.766 3.244 1 92.69 111 LYS B CA 1
ATOM 2121 C C . LYS B 1 111 ? -6.703 24.516 2.875 1 92.69 111 LYS B C 1
ATOM 2123 O O . LYS B 1 111 ? -7.297 24.438 1.797 1 92.69 111 LYS B O 1
ATOM 2128 N N . TYR B 1 112 ? -6.609 23.547 3.766 1 92.62 112 TYR B N 1
ATOM 2129 C CA . TYR B 1 112 ? -7.324 22.297 3.541 1 92.62 112 TYR B CA 1
ATOM 2130 C C . TYR B 1 112 ? -8.398 22.094 4.605 1 92.62 112 TYR B C 1
ATOM 2132 O O . TYR B 1 112 ? -8.141 22.266 5.797 1 92.62 112 TYR B O 1
ATOM 2140 N N . ASP B 1 113 ? -9.617 21.828 4.117 1 93.94 113 ASP B N 1
ATOM 2141 C CA . ASP B 1 113 ? -10.633 21.344 5.039 1 93.94 113 ASP B CA 1
ATOM 2142 C C . ASP B 1 113 ? -10.461 19.844 5.301 1 93.94 113 ASP B C 1
ATOM 2144 O O . ASP B 1 113 ? -10.547 19.031 4.379 1 93.94 113 ASP B O 1
ATOM 2148 N N . VAL B 1 114 ? -10.25 19.516 6.598 1 93.81 114 VAL B N 1
ATOM 2149 C CA . VAL B 1 114 ? -10 18.125 6.93 1 93.81 114 VAL B CA 1
ATOM 2150 C C . VAL B 1 114 ? -10.906 17.688 8.086 1 93.81 114 VAL B C 1
ATOM 2152 O O . VAL B 1 114 ? -11.469 18.531 8.781 1 93.81 114 VAL B O 1
ATOM 2155 N N . GLU B 1 115 ? -11.109 16.5 8.117 1 94.44 115 GLU B N 1
ATOM 2156 C CA . GLU B 1 115 ? -11.742 15.852 9.266 1 94.44 115 GLU B CA 1
ATOM 2157 C C . GLU B 1 115 ? -10.781 14.906 9.977 1 94.44 115 GLU B C 1
ATOM 2159 O O . GLU B 1 115 ? -10.18 14.031 9.344 1 94.44 115 GLU B O 1
ATOM 2164 N N . LEU B 1 116 ? -10.57 15.156 11.273 1 94 116 LEU B N 1
ATOM 2165 C CA . LEU B 1 116 ? -9.758 14.281 12.125 1 94 116 LEU B CA 1
ATOM 2166 C C . LEU B 1 116 ? -10.633 13.25 12.828 1 94 116 LEU B C 1
ATOM 2168 O O . LEU B 1 116 ? -11.586 13.602 13.523 1 94 116 LEU B O 1
ATOM 2172 N N . VAL B 1 117 ? -10.242 11.977 12.562 1 90 117 VAL B N 1
ATOM 2173 C CA . VAL B 1 117 ? -11.094 10.891 13.023 1 90 117 VAL B CA 1
ATOM 2174 C C . VAL B 1 117 ? -10.383 10.086 14.109 1 90 117 VAL B C 1
ATOM 2176 O O . VAL B 1 117 ? -9.234 9.672 13.93 1 90 117 VAL B O 1
ATOM 2179 N N . SER B 1 118 ? -11.133 9.898 15.172 1 88.5 118 SER B N 1
ATOM 2180 C CA . SER B 1 118 ? -10.547 9.141 16.281 1 88.5 118 SER B CA 1
ATOM 2181 C C . SER B 1 118 ? -10.273 7.699 15.875 1 88.5 118 SER B C 1
ATOM 2183 O O . SER B 1 118 ? -10.82 7.207 14.891 1 88.5 118 SER B O 1
ATOM 2185 N N . ARG B 1 119 ? -9.461 7.02 16.625 1 77.69 119 ARG B N 1
ATOM 2186 C CA . ARG B 1 119 ? -9.023 5.66 16.312 1 77.69 119 ARG B CA 1
ATOM 2187 C C . ARG B 1 119 ? -10.211 4.711 16.234 1 77.69 119 ARG B C 1
ATOM 2189 O O . ARG B 1 119 ? -10.242 3.818 15.383 1 77.69 119 ARG B O 1
ATOM 2196 N N . ASP B 1 120 ? -11.07 4.855 17.156 1 76.56 120 ASP B N 1
ATOM 2197 C CA . ASP B 1 120 ? -12.211 3.951 17.219 1 76.56 120 ASP B CA 1
ATOM 2198 C C . ASP B 1 120 ? -13.312 4.391 16.25 1 76.56 120 ASP B C 1
ATOM 2200 O O . ASP B 1 120 ? -14.383 3.783 16.203 1 76.56 120 ASP B O 1
ATOM 2204 N N . LYS B 1 121 ? -13.078 5.477 15.523 1 76.56 121 LYS B N 1
ATOM 2205 C CA . LYS B 1 121 ? -13.969 6.012 14.5 1 76.56 121 LYS B CA 1
ATOM 2206 C C . LYS B 1 121 ? -15.273 6.508 15.109 1 76.56 121 LYS B C 1
ATOM 2208 O O . LYS B 1 121 ? -16.266 6.68 14.398 1 76.56 121 LYS B O 1
ATOM 2213 N N . ARG B 1 122 ? -15.336 6.793 16.406 1 86.94 122 ARG B N 1
ATOM 2214 C CA . ARG B 1 122 ? -16.578 7.191 17.062 1 86.94 122 ARG B CA 1
ATOM 2215 C C . ARG B 1 122 ? -16.688 8.711 17.172 1 86.94 122 ARG B C 1
ATOM 2217 O O . ARG B 1 122 ? -17.766 9.25 17.406 1 86.94 122 ARG B O 1
ATOM 2224 N N . SER B 1 123 ? -15.594 9.297 16.984 1 88.44 123 SER B N 1
ATOM 2225 C CA . SER B 1 123 ? -15.555 10.75 17.078 1 88.44 123 SER B CA 1
ATOM 2226 C C . SER B 1 123 ? -14.703 11.359 15.969 1 88.44 123 SER B C 1
ATOM 2228 O O . SER B 1 123 ? -13.773 10.711 15.477 1 88.44 123 SER B O 1
ATOM 2230 N N . SER B 1 124 ? -15.148 12.531 15.609 1 91.94 124 SER B N 1
ATOM 2231 C CA . SER B 1 124 ? -14.391 13.258 14.594 1 91.94 124 SER B CA 1
ATOM 2232 C C . SER B 1 124 ? -14.469 14.766 14.836 1 91.94 124 SER B C 1
ATOM 2234 O O . SER B 1 124 ? -15.352 15.242 15.555 1 91.94 124 SER B O 1
ATOM 2236 N N . GLN B 1 125 ? -13.43 15.453 14.406 1 93.12 125 GLN B N 1
ATOM 2237 C CA . GLN B 1 125 ? -13.352 16.906 14.477 1 93.12 125 GLN B CA 1
ATOM 2238 C C . GLN B 1 125 ? -12.961 17.5 13.125 1 93.12 125 GLN B C 1
ATOM 2240 O O . GLN B 1 125 ? -12.023 17.031 12.477 1 93.12 125 GLN B O 1
ATOM 2245 N N . LYS B 1 126 ? -13.75 18.531 12.797 1 93.38 126 LYS B N 1
ATOM 2246 C CA . LYS B 1 126 ? -13.391 19.25 11.578 1 93.38 126 LYS B CA 1
ATOM 2247 C C . LYS B 1 126 ? -12.352 20.328 11.867 1 93.38 126 LYS B C 1
ATOM 2249 O O . LYS B 1 126 ? -12.398 20.984 12.914 1 93.38 126 LYS B O 1
ATOM 2254 N N . GLU B 1 127 ? -11.414 20.422 11.008 1 92.88 127 GLU B N 1
ATOM 2255 C CA . GLU B 1 127 ? -10.336 21.406 11.164 1 92.88 127 GLU B CA 1
ATOM 2256 C C . GLU B 1 127 ? -9.977 22.031 9.82 1 92.88 127 GLU B C 1
ATOM 2258 O O . GLU B 1 127 ? -9.945 21.344 8.797 1 92.88 127 GLU B O 1
ATOM 2263 N N . THR B 1 128 ? -9.867 23.391 9.836 1 93.75 128 THR B N 1
ATOM 2264 C CA . THR B 1 128 ? -9.203 24.047 8.703 1 93.75 128 THR B CA 1
ATOM 2265 C C . THR B 1 128 ? -7.688 24.031 8.891 1 93.75 128 THR B C 1
ATOM 2267 O O . THR B 1 128 ? -7.16 24.688 9.781 1 93.75 128 THR B O 1
ATOM 2270 N N . TRP B 1 129 ? -6.973 23.281 8.102 1 94.38 129 TRP B N 1
ATOM 2271 C CA . TRP B 1 129 ? -5.535 23.047 8.195 1 94.38 129 TRP B CA 1
ATOM 2272 C C . TRP B 1 129 ? -4.766 24 7.305 1 94.38 129 TRP B C 1
ATOM 2274 O O . TRP B 1 129 ? -4.863 23.938 6.074 1 94.38 129 TRP B O 1
ATOM 2284 N N . GLU B 1 130 ? -4.059 24.953 8.055 1 94.94 130 GLU B N 1
ATOM 2285 C CA . GLU B 1 130 ? -3.195 25.891 7.352 1 94.94 130 GLU B CA 1
ATOM 2286 C C . GLU B 1 130 ? -1.882 25.25 6.938 1 94.94 130 GLU B C 1
ATOM 2288 O O . GLU B 1 130 ? -1.243 24.562 7.738 1 94.94 130 GLU B O 1
ATOM 2293 N N . PRO B 1 131 ? -1.475 25.5 5.641 1 93.5 131 PRO B N 1
ATOM 2294 C CA . PRO B 1 131 ? -0.235 24.891 5.164 1 93.5 131 PRO B CA 1
ATOM 2295 C C . PRO B 1 131 ? 0.993 25.344 5.945 1 93.5 131 PRO B C 1
ATOM 2297 O O . PRO B 1 131 ? 2.051 24.719 5.871 1 93.5 131 PRO B O 1
ATOM 2300 N N . THR B 1 132 ? 0.903 26.375 6.766 1 94.81 132 THR B N 1
ATOM 2301 C CA . THR B 1 132 ? 2.021 26.891 7.539 1 94.81 132 THR B CA 1
ATOM 2302 C C . THR B 1 132 ? 2.227 26.078 8.812 1 94.81 132 THR B C 1
ATOM 2304 O O . THR B 1 132 ? 3.156 26.344 9.578 1 94.81 132 THR B O 1
ATOM 2307 N N . SER B 1 133 ? 1.372 25.125 9.008 1 95.44 133 SER B N 1
ATOM 2308 C CA . SER B 1 133 ? 1.507 24.25 10.172 1 95.44 133 SER B CA 1
ATOM 2309 C C . SER B 1 133 ? 1.55 22.797 9.75 1 95.44 133 SER B C 1
ATOM 2311 O O . SER B 1 133 ? 0.856 22.391 8.82 1 95.44 133 SER B O 1
ATOM 2313 N N . ALA B 1 134 ? 2.377 22.047 10.453 1 96.38 134 ALA B N 1
ATOM 2314 C CA . ALA B 1 134 ? 2.312 20.594 10.352 1 96.38 134 ALA B CA 1
ATOM 2315 C C . ALA B 1 134 ? 1.275 20.031 11.312 1 96.38 134 ALA B C 1
ATOM 2317 O O . ALA B 1 134 ? 0.949 20.656 12.328 1 96.38 134 ALA B O 1
ATOM 2318 N N . LEU B 1 135 ? 0.683 18.875 10.922 1 95.88 135 LEU B N 1
ATOM 2319 C CA . LEU B 1 135 ? -0.191 18.125 11.812 1 95.88 135 LEU B CA 1
ATOM 2320 C C . LEU B 1 135 ? 0.573 17 12.492 1 95.88 135 LEU B C 1
ATOM 2322 O O . LEU B 1 135 ? 1.216 16.188 11.82 1 95.88 135 LEU B O 1
ATOM 2326 N N . HIS B 1 136 ? 0.624 16.984 13.773 1 96.19 136 HIS B N 1
ATOM 2327 C CA . HIS B 1 136 ? 1.114 15.859 14.562 1 96.19 136 HIS B CA 1
ATOM 2328 C C . HIS B 1 136 ? -0.037 15 15.07 1 96.19 136 HIS B C 1
ATOM 2330 O O . HIS B 1 136 ? -0.821 15.438 15.914 1 96.19 136 HIS B O 1
ATOM 2336 N N . LEU B 1 137 ? -0.109 13.773 14.523 1 94.19 137 LEU B N 1
ATOM 2337 C CA . LEU B 1 137 ? -1.263 12.914 14.773 1 94.19 137 LEU B CA 1
ATOM 2338 C C . LEU B 1 137 ? -0.884 11.734 15.656 1 94.19 137 LEU B C 1
ATOM 2340 O O . LEU B 1 137 ? 0.197 11.156 15.5 1 94.19 137 LEU B O 1
ATOM 2344 N N . ARG B 1 138 ? -1.701 11.445 16.594 1 91 138 ARG B N 1
ATOM 2345 C CA . ARG B 1 138 ? -1.619 10.219 17.391 1 91 138 ARG B CA 1
ATOM 2346 C C . ARG B 1 138 ? -2.969 9.508 17.438 1 91 138 ARG B C 1
ATOM 2348 O O . ARG B 1 138 ? -3.977 10.117 17.812 1 91 138 ARG B O 1
ATOM 2355 N N . GLU B 1 139 ? -3.043 8.211 17.016 1 85.88 139 GLU B N 1
ATOM 2356 C CA . GLU B 1 139 ? -4.27 7.418 17.016 1 85.88 139 GLU B CA 1
ATOM 2357 C C . GLU B 1 139 ? -5.41 8.164 16.328 1 85.88 139 GLU B C 1
ATOM 2359 O O . GLU B 1 139 ? -6.543 8.164 16.812 1 85.88 139 GLU B O 1
ATOM 2364 N N . THR B 1 140 ? -5.078 8.922 15.359 1 89.94 140 THR B N 1
ATOM 2365 C CA . THR B 1 140 ? -6.031 9.781 14.664 1 89.94 140 THR B CA 1
ATOM 2366 C C . THR B 1 140 ? -5.871 9.648 13.156 1 89.94 140 THR B C 1
ATOM 2368 O O . THR B 1 140 ? -4.75 9.68 12.641 1 89.94 140 THR B O 1
ATOM 2371 N N . GLY B 1 141 ? -6.945 9.477 12.5 1 88.25 141 GLY B N 1
ATOM 2372 C CA . GLY B 1 141 ? -6.961 9.461 11.047 1 88.25 141 GLY B CA 1
ATOM 2373 C C . GLY B 1 141 ? -7.203 10.828 10.43 1 88.25 141 GLY B C 1
ATOM 2374 O O . GLY B 1 141 ? -7.715 11.727 11.102 1 88.25 141 GLY B O 1
ATOM 2375 N N . LEU B 1 142 ? -6.758 11.039 9.227 1 91 142 LEU B N 1
ATOM 2376 C CA . LEU B 1 142 ? -6.93 12.25 8.43 1 91 142 LEU B CA 1
ATOM 2377 C C . LEU B 1 142 ? -7.844 11.984 7.238 1 91 142 LEU B C 1
ATOM 2379 O O . LEU B 1 142 ? -7.547 11.133 6.402 1 91 142 LEU B O 1
ATOM 2383 N N . LYS B 1 143 ? -8.883 12.711 7.152 1 88.75 143 LYS B N 1
ATOM 2384 C CA . LYS B 1 143 ? -9.836 12.594 6.055 1 88.75 143 LYS B CA 1
ATOM 2385 C C . LYS B 1 143 ? -9.914 13.883 5.246 1 88.75 143 LYS B C 1
ATOM 2387 O O . LYS B 1 143 ? -10.023 14.969 5.816 1 88.75 143 LYS B O 1
ATOM 2392 N N . ALA B 1 144 ? -9.891 13.758 3.977 1 90.25 144 ALA B N 1
ATOM 2393 C CA . ALA B 1 144 ? -10.016 14.906 3.088 1 90.25 144 ALA B CA 1
ATOM 2394 C C . ALA B 1 144 ? -11.484 15.266 2.865 1 90.25 144 ALA B C 1
ATOM 2396 O O . ALA B 1 144 ? -12.273 14.43 2.428 1 90.25 144 ALA B O 1
ATOM 2397 N N . GLN B 1 145 ? -11.867 16.516 3.053 1 89.69 145 GLN B N 1
ATOM 2398 C CA . GLN B 1 145 ? -13.258 16.938 2.898 1 89.69 145 GLN B CA 1
ATOM 2399 C C . GLN B 1 145 ? -13.43 17.812 1.664 1 89.69 145 GLN B C 1
ATOM 2401 O O . GLN B 1 145 ? -14.453 17.734 0.979 1 89.69 145 GLN B O 1
ATOM 2406 N N . GLY B 1 146 ? -12.703 18.734 1.386 1 76.38 146 GLY B N 1
ATOM 2407 C CA . GLY B 1 146 ? -12.891 19.719 0.329 1 76.38 146 GLY B CA 1
ATOM 2408 C C . GLY B 1 146 ? -12.344 19.266 -1.012 1 76.38 146 GLY B C 1
ATOM 2409 O O . GLY B 1 146 ? -12.859 19.641 -2.061 1 76.38 146 GLY B O 1
ATOM 2410 N N . GLY B 1 147 ? -11.531 18.531 -1.172 1 80.75 147 GLY B N 1
ATOM 2411 C CA . GLY B 1 147 ? -10.781 18.047 -2.324 1 80.75 147 GLY B CA 1
ATOM 2412 C C . GLY B 1 147 ? -9.664 17.094 -1.956 1 80.75 147 GLY B C 1
ATOM 2413 O O . GLY B 1 147 ? -9.641 16.547 -0.852 1 80.75 147 GLY B O 1
ATOM 2414 N N . HIS B 1 148 ? -8.867 16.891 -2.932 1 85.19 148 HIS B N 1
ATOM 2415 C CA . HIS B 1 148 ? -7.719 16.062 -2.607 1 85.19 148 HIS B CA 1
ATOM 2416 C C . HIS B 1 148 ? -6.645 16.859 -1.879 1 85.19 148 HIS B C 1
ATOM 2418 O O . HIS B 1 148 ? -6.578 18.078 -2.012 1 85.19 148 HIS B O 1
ATOM 2424 N N . ILE B 1 149 ? -5.953 16.156 -1.097 1 90.25 149 ILE B N 1
ATOM 2425 C CA . ILE B 1 149 ? -4.859 16.75 -0.342 1 90.25 149 ILE B CA 1
ATOM 2426 C C . ILE B 1 149 ? -3.555 16.031 -0.653 1 90.25 149 ILE B C 1
ATOM 2428 O O . ILE B 1 149 ? -3.508 14.797 -0.633 1 90.25 149 ILE B O 1
ATOM 2432 N N . ARG B 1 150 ? -2.58 16.781 -1.083 1 89.5 150 ARG B N 1
ATOM 2433 C CA . ARG B 1 150 ? -1.228 16.234 -1.156 1 89.5 150 ARG B CA 1
ATOM 2434 C C . ARG B 1 150 ? -0.445 16.531 0.116 1 89.5 150 ARG B C 1
ATOM 2436 O O . ARG B 1 150 ? -0.518 17.656 0.644 1 89.5 150 ARG B O 1
ATOM 2443 N N . PHE B 1 151 ? 0.205 15.5 0.642 1 93.19 151 PHE B N 1
ATOM 2444 C CA . PHE B 1 151 ? 0.927 15.727 1.888 1 93.19 151 PHE B CA 1
ATOM 2445 C C . PHE B 1 151 ? 2.111 14.773 2.008 1 93.19 151 PHE B C 1
ATOM 2447 O O . PHE B 1 151 ? 2.141 13.727 1.355 1 93.19 151 PHE B O 1
ATOM 2454 N N . LEU B 1 152 ? 3.107 15.211 2.727 1 92.25 152 LEU B N 1
ATOM 2455 C CA . LEU B 1 152 ? 4.172 14.336 3.205 1 92.25 152 LEU B CA 1
ATOM 2456 C C . LEU B 1 152 ? 3.791 13.688 4.531 1 92.25 152 LEU B C 1
ATOM 2458 O O . LEU B 1 152 ? 3.346 14.375 5.453 1 92.25 152 LEU B O 1
ATOM 2462 N N . TYR B 1 153 ? 3.85 12.367 4.57 1 91.38 153 TYR B N 1
ATOM 2463 C CA . TYR B 1 153 ? 3.52 11.57 5.75 1 91.38 153 TYR B CA 1
ATOM 2464 C C . TYR B 1 153 ? 4.777 10.984 6.383 1 91.38 153 TYR B C 1
ATOM 2466 O O . TYR B 1 153 ? 5.52 10.242 5.738 1 91.38 153 TYR B O 1
ATOM 2474 N N . ILE B 1 154 ? 5.031 11.266 7.625 1 92 154 ILE B N 1
ATOM 2475 C CA . ILE B 1 154 ? 6.227 10.828 8.344 1 92 154 ILE B CA 1
ATOM 2476 C C . ILE B 1 154 ? 5.824 10.016 9.57 1 92 154 ILE B C 1
ATOM 2478 O O . ILE B 1 154 ? 5.598 10.57 10.648 1 92 154 ILE B O 1
ATOM 2482 N N . PRO B 1 155 ? 5.781 8.672 9.453 1 89.81 155 PRO B N 1
ATOM 2483 C CA . PRO B 1 155 ? 5.453 7.82 10.602 1 89.81 155 PRO B CA 1
ATOM 2484 C C . PRO B 1 155 ? 6.637 7.637 11.547 1 89.81 155 PRO B C 1
ATOM 2486 O O . PRO B 1 155 ? 7.77 7.438 11.102 1 89.81 155 PRO B O 1
ATOM 2489 N N . LEU B 1 156 ? 6.402 7.797 12.844 1 90.56 156 LEU B N 1
ATOM 2490 C CA . LEU B 1 156 ? 7.418 7.648 13.883 1 90.56 156 LEU B CA 1
ATOM 2491 C C . LEU B 1 156 ? 7.008 6.59 14.898 1 90.56 156 LEU B C 1
ATOM 2493 O O . LEU B 1 156 ? 5.902 6.645 15.445 1 90.56 156 LEU B O 1
ATOM 2497 N N . HIS B 1 157 ? 7.836 5.668 15.141 1 88.88 157 HIS B N 1
ATOM 2498 C CA . HIS B 1 157 ? 7.543 4.562 16.047 1 88.88 157 HIS B CA 1
ATOM 2499 C C . HIS B 1 157 ? 7.676 4.996 17.5 1 88.88 157 HIS B C 1
ATOM 2501 O O . HIS B 1 157 ? 8.695 5.562 17.906 1 88.88 157 HIS B O 1
ATOM 2507 N N . LEU B 1 158 ? 6.668 4.711 18.266 1 88.62 158 LEU B N 1
ATOM 2508 C CA . LEU B 1 158 ? 6.668 4.98 19.688 1 88.62 158 LEU B CA 1
ATOM 2509 C C . LEU B 1 158 ? 6.934 3.707 20.484 1 88.62 158 LEU B C 1
ATOM 2511 O O . LEU B 1 158 ? 6.367 2.654 20.188 1 88.62 158 LEU B O 1
ATOM 2515 N N . GLU B 1 159 ? 7.805 3.77 21.422 1 88.94 159 GLU B N 1
ATOM 2516 C CA . GLU B 1 159 ? 8.039 2.654 22.344 1 88.94 159 GLU B CA 1
ATOM 2517 C C . GLU B 1 159 ? 8.117 3.131 23.781 1 88.94 159 GLU B C 1
ATOM 2519 O O . GLU B 1 159 ? 8.5 4.273 24.047 1 88.94 159 GLU B O 1
ATOM 2524 N N . PRO B 1 160 ? 7.723 2.23 24.625 1 85.69 160 PRO B N 1
ATOM 2525 C CA . PRO B 1 160 ? 7.82 2.609 26.031 1 85.69 160 PRO B CA 1
ATOM 2526 C C . PRO B 1 160 ? 9.266 2.812 26.5 1 85.69 160 PRO B C 1
ATOM 2528 O O . PRO B 1 160 ? 10.18 2.188 25.953 1 85.69 160 PRO B O 1
ATOM 2531 N N . ILE B 1 161 ? 9.438 3.74 27.438 1 86.19 161 ILE B N 1
ATOM 2532 C CA . ILE B 1 161 ? 10.75 3.955 28.031 1 86.19 161 ILE B CA 1
ATOM 2533 C C . ILE B 1 161 ? 11.156 2.729 28.844 1 86.19 161 ILE B C 1
ATOM 2535 O O . ILE B 1 161 ? 10.328 2.158 29.562 1 86.19 161 ILE B O 1
#

Radius of gyration: 22.16 Å; Cα contacts (8 Å, |Δi|>4): 753; chains: 2; bounding box: 40×62×52 Å

Nearest PDB structures (foldseek):
  3ht1-assembly1_A-2  TM=5.838E-01  e=2.045E-04  Streptomyces resistomycificus
  5v00-assembly1_A  TM=7.085E-01  e=1.081E-03  Pseudomonas [fluorescens] SBW25
  8ofd-assembly1_A  TM=6.072E-01  e=5.713E-03  Lupinus albus
  1x82-assembly1_A  TM=5.335E-01  e=2.935E-03  Pyrococcus furiosus
  5fli-assembly1_L  TM=5.386E-01  e=6.039E-03  Streptomyces sp. FLA

Foldseek 3Di:
DDDDDDDDDDDDPVRVVVVVVVVVVVVPDDPCPVVNQKAWPFQDPVNVVVLQVVLVVCVVVVQVVLVVVQKGWPPSNDAPDDKTKIKGFAFGKDFADPQKKKKKAFPDQDWFWKKKAALVRPDIDIDTHGNVDIDIDDNIMIHGHPGMTIIIIGIIGMDHD/DDDDDDDDDDDDPVRVVVVVVVVVVVVPDDPCPVQVQKAWPFQDPVNVVVLQVVLVVCVVVVQVVLVVVQKGWPPSNDAPDDKTKIKGFAFTKDFADPQKKKKKAFPDQDWFWKKKAALVRPDIDIDTDGNVDIDIDDNIMIHGHPGMTIIIIGIIGMDHD

Sequence (322 aa):
MTTPLYRLMPLSPHVQALQQDATTEVLTLFPVEKKEGLLTYGLPKSCGLLCEALLQDLEEDLKSWARGFGMVIKDLKMPEISPQAFRLEKGNTSTLLKGYTAIVVALGNTKYDVELVSRDKRSSQKETWEPTSALHLRETGLKAQGGHIRFLYIPLHLEPIMTTPLYRLMPLSPHVQALQQDATTEVLTLFPVEKKEGLLTYGLPKSCGLLCEALLQDLEEDLKSWARGFGMVIKDLKMPEISPQAFRLEKGNTSTLLKGYTAIVVALGNTKYDVELVSRDKRSSQKETWEPTSALHLRETGLKAQGGHIRFLYIPLHLEPI

pLDDT: mean 85.58, std 11.5, range [41.16, 96.44]

Organism: Fusarium oxysporum f. sp. cubense (strain race 4) (NCBI:txid2502994)